Protein 3EY7 (pdb70)

Solvent-accessible surface area: 11877 Å² total

B-factor: mean 22.49, std 12.61, range [5.96, 103.71]

Nearest PDB structures (foldseek):
  3ey7-assembly1_B  TM=9.956E-01  e=7.967E-24  Vibrio cholerae
  3ey8-assembly1_A  TM=9.934E-01  e=4.397E-23  Vibrio cholerae
  3hnq-assembly1_A  TM=9.840E-01  e=1.817E-18  Salmonella enterica subsp. enterica serovar Typhimurium
  3zw5-assembly1_A  TM=9.783E-01  e=2.371E-16  Homo sapiens
  3zw5-assembly1_B  TM=9.801E-01  e=2.089E-16  Homo sapiens

Radius of gyration: 17.48 Å; Cα contacts (8 Å, |Δi|>4): 598; chains: 2; bounding box: 39×39×45 Å

Secondary structure (DSSP, 8-state):
-------EEEEEEEEES-HHHHHHHHHHHH--EEEETTTEEEEEETTEEEEEEETTS--SS--TT--TT--EEEEE-SS-TTT--HHHHTT-----SEEEEETTEEEEEEEEE-TT--EEEEEES--/-----EEEEEEEEES-HHHHHHHHHHHH--EEEETTTEEEEEETTEEEEEEETTS--SS--TT--TT--EEEEE-SS-TTT--HHHHTT-----SEEEEETTEEEEEEEEE-TT--EEEEEE--

Organism: Vibrio cholerae serotype O1 (strain ATCC 39315 / El Tor Inaba N16961) (NCBI:txid243277)

Sequence (251 aa):
GEFLKISHLDHLVLLTVADIPTTTNFYEKVLGKAVSFGAGRIALEFGHQKINLHQLGNEFEPKAQNVRVGSADLCFITDTVLSDAKHVEDQGVTIEGPVKRTGAQQGAITSFYFRDPDGNLIEVSTYSNFLKISHLLDHLVLLTVADIPTTTTNFYEKVLLGKAVSFGAGRIALEFGHQKINLHHQLGNEFEPKAQNVRVGSADLCFITDTVLSDAKHVEDQGVTIEGPVKRTGAQGAITSFYFRDPDGNLIEVSTYS

Foldseek 3Di:
DVDDDDDDDQEEEAEAQDDVQQQVLCCQLVNDWDADDPRWIWADDDRHIYTYAYVVGGDPPHDPDHDFQPAEDEEEDPDDVVVSCSNVVVVWDKPDQDWDADPVGIWGWMWTAGPRNHIYIYIYPDD/DADDDDAAEEEAEAQDVVLQVVCCCQLVNDWDADDPRWIWADDDRHIYTYHYPPDDDPDDDPDHDFQPAEDEAEDPDDVVVSVSNVVVVWDKPDQDWDADPVGIWTWIWTAGPRNHIYIYIYPD

Structure (mmCIF, N/CA/C/O backbone):
data_3EY7
#
_entry.id   3EY7
#
_cell.length_a   43.029
_cell.length_b   67.868
_cell.length_c   91.240
_cell.angle_alpha   90.00
_cell.angle_beta   90.00
_cell.angle_gamma   90.00
#
_symmetry.space_group_name_H-M   'P 21 21 21'
#
loop_
_entity.id
_entity.type
_entity.pdbx_description
1 polymer 'Biphenyl-2,3-diol 1,2-dioxygenase III-related protein'
2 non-polymer 'CALCIUM ION'
3 water water
#
loop_
_atom_site.group_PDB
_atom_site.id
_atom_site.type_symbol
_atom_site.label_atom_id
_atom_site.label_alt_id
_atom_site.label_comp_id
_atom_site.label_asym_id
_atom_site.label_entity_id
_atom_site.label_seq_id
_atom_site.pdbx_PDB_ins_code
_atom_site.Cartn_x
_atom_site.Cartn_y
_atom_site.Cartn_z
_atom_site.occupancy
_atom_site.B_iso_or_equiv
_atom_site.auth_seq_id
_atom_site.auth_comp_id
_atom_site.auth_asym_id
_atom_site.auth_atom_id
_atom_site.pdbx_PDB_model_num
ATOM 1 N N . GLY A 1 1 ? 4.051 10.943 32.100 1.00 22.62 0 GLY A N 1
ATOM 2 C CA . GLY A 1 1 ? 3.393 10.504 33.319 1.00 15.29 0 GLY A CA 1
ATOM 3 C C . GLY A 1 1 ? 2.094 11.228 33.596 1.00 15.52 0 GLY A C 1
ATOM 4 O O . GLY A 1 1 ? 1.538 11.918 32.735 1.00 22.73 0 GLY A O 1
ATOM 13 N N . GLU A 1 3 ? -0.031 13.264 37.041 1.00 13.47 2 GLU A N 1
ATOM 14 C CA . GLU A 1 3 ? -0.026 13.781 38.406 1.00 11.71 2 GLU A CA 1
ATOM 15 C C . GLU A 1 3 ? 1.361 13.931 39.022 1.00 10.29 2 GLU A C 1
ATOM 16 O O . GLU A 1 3 ? 1.574 13.616 40.189 1.00 12.36 2 GLU A O 1
ATOM 22 N N . PHE A 1 4 ? 2.309 14.448 38.244 1.00 12.96 3 PHE A N 1
ATOM 23 C CA . PHE A 1 4 ? 3.617 14.778 38.794 1.00 13.55 3 PHE A CA 1
ATOM 24 C C . PHE A 1 4 ? 3.482 15.737 39.986 1.00 12.95 3 PHE A C 1
ATOM 25 O O . PHE A 1 4 ? 2.733 16.734 39.927 1.00 14.33 3 PHE A O 1
ATOM 33 N N . LEU A 1 5 ? 4.192 15.427 41.070 1.00 11.77 4 LEU A N 1
ATOM 34 C CA . LEU A 1 5 ? 4.229 16.283 42.253 1.00 9.85 4 LEU A CA 1
ATOM 35 C C . LEU A 1 5 ? 5.463 17.175 42.163 1.00 12.48 4 LEU A C 1
ATOM 36 O O . LEU A 1 5 ? 6.607 16.698 42.266 1.00 12.85 4 LEU A O 1
ATOM 49 N N . LYS A 1 7 ? 8.053 19.587 43.720 1.00 12.34 6 LYS A N 1
ATOM 50 C CA . LYS A 1 7 ? 8.584 19.677 45.072 1.00 14.19 6 LYS A CA 1
ATOM 51 C C . LYS A 1 7 ? 9.935 20.373 45.077 1.00 14.39 6 LYS A C 1
ATOM 52 O O . LYS A 1 7 ? 10.837 20.021 44.317 1.00 16.35 6 LYS A O 1
ATOM 58 N N . ILE A 1 8 ? 10.074 21.361 45.950 1.00 11.38 7 ILE A N 1
ATOM 59 C CA . ILE A 1 8 ? 11.350 22.046 46.132 1.00 15.52 7 ILE A CA 1
ATOM 60 C C . ILE A 1 8 ? 12.038 21.537 47.402 1.00 10.65 7 ILE A C 1
ATOM 61 O O . ILE A 1 8 ? 11.398 21.395 48.438 1.00 13.95 7 ILE A O 1
ATOM 66 N N . SER A 1 9 ? 13.338 21.257 47.303 1.00 10.02 8 SER A N 1
ATOM 67 C CA . SER A 1 9 ? 14.128 20.810 48.450 1.00 9.22 8 SER A CA 1
ATOM 68 C C . SER A 1 9 ? 14.552 21.955 49.363 1.00 10.48 8 SER A C 1
ATOM 69 O O . SER A 1 9 ? 14.289 21.923 50.571 1.00 14.22 8 SER A O 1
ATOM 72 N N . HIS A 1 10 ? 15.215 22.954 48.789 1.00 11.72 9 HIS A N 1
ATOM 73 C CA . HIS A 1 10 ? 15.718 24.086 49.571 1.00 11.07 9 HIS A CA 1
ATOM 74 C C . HIS A 1 10 ? 16.132 25.251 48.685 1.00 9.68 9 HIS A C 1
ATOM 75 O O . HIS A 1 10 ? 16.185 25.112 47.456 1.00 9.67 9 HIS A O 1
ATOM 82 N N . LEU A 1 11 ? 16.433 26.389 49.314 1.00 9.24 10 LEU A N 1
ATOM 83 C CA . LEU A 1 11 ? 16.986 27.544 48.599 1.00 9.67 10 LEU A CA 1
ATOM 84 C C . LEU A 1 11 ? 18.504 27.412 48.567 1.00 10.65 10 LEU A C 1
ATOM 85 O O . LEU A 1 11 ? 19.145 27.408 49.624 1.00 14.05 10 LEU A O 1
ATOM 90 N N . ASP A 1 12 ? 19.074 27.271 47.365 1.00 9.80 11 ASP A N 1
ATOM 91 C CA . ASP A 1 12 ? 20.527 27.127 47.223 1.00 7.82 11 ASP A CA 1
ATOM 92 C C . ASP A 1 12 ? 21.239 28.472 47.386 1.00 9.36 11 ASP A C 1
ATOM 93 O O . ASP A 1 12 ? 22.286 28.560 48.024 1.00 8.49 11 ASP A O 1
ATOM 98 N N . HIS A 1 13 ? 20.690 29.511 46.758 1.00 9.86 12 HIS A N 1
ATOM 99 C CA . HIS A 1 13 ? 21.296 30.838 46.829 1.00 10.40 12 HIS A CA 1
ATOM 100 C C . HIS A 1 13 ? 20.305 31.932 46.457 1.00 10.92 12 HIS A C 1
ATOM 101 O O . HIS A 1 13 ? 19.214 31.650 45.970 1.00 9.90 12 HIS A O 1
ATOM 108 N N . LEU A 1 14 ? 20.661 33.178 46.759 1.00 11.16 13 LEU A N 1
ATOM 109 C CA . LEU A 1 14 ? 19.870 34.313 46.306 1.00 11.09 13 LEU A CA 1
ATOM 110 C C . LEU A 1 14 ? 20.862 35.379 45.919 1.00 10.47 13 LEU A C 1
ATOM 111 O O . LEU A 1 14 ? 22.026 35.287 46.295 1.00 12.10 13 LEU A O 1
ATOM 116 N N . VAL A 1 15 ? 20.410 36.360 45.139 1.00 9.87 14 VAL A N 1
ATOM 117 C CA . VAL A 1 15 ? 21.281 37.441 44.687 1.00 19.21 14 VAL A CA 1
ATOM 118 C C . VAL A 1 15 ? 20.901 38.724 45.414 1.00 12.60 14 VAL A C 1
ATOM 119 O O . VAL A 1 15 ? 19.739 39.138 45.385 1.00 13.65 14 VAL A O 1
ATOM 123 N N A LEU A 1 16 ? 21.881 39.363 46.044 0.33 11.94 15 LEU A N 1
ATOM 124 N N B LEU A 1 16 ? 21.860 39.312 46.129 0.67 11.02 15 LEU A N 1
ATOM 125 C CA A LEU A 1 16 ? 21.654 40.616 46.753 0.33 16.40 15 LEU A CA 1
ATOM 126 C CA B LEU A 1 16 ? 21.665 40.636 46.702 0.67 16.30 15 LEU A CA 1
ATOM 127 C C A LEU A 1 16 ? 22.330 41.767 46.007 0.33 12.47 15 LEU A C 1
ATOM 128 C C B LEU A 1 16 ? 22.280 41.658 45.776 0.67 15.40 15 LEU A C 1
ATOM 129 O O A LEU A 1 16 ? 23.548 41.770 45.858 0.33 15.50 15 LEU A O 1
ATOM 130 O O B LEU A 1 16 ? 23.393 41.465 45.281 0.67 11.80 15 LEU A O 1
ATOM 139 N N . THR A 1 17 ? 21.544 42.734 45.530 1.00 12.39 16 THR A N 1
ATOM 140 C CA . THR A 1 17 ? 22.093 43.889 44.812 1.00 13.36 16 THR A CA 1
ATOM 141 C C . THR A 1 17 ? 22.497 44.926 45.862 1.00 12.47 16 THR A C 1
ATOM 142 O O . THR A 1 17 ? 21.670 45.331 46.691 1.00 15.11 16 THR A O 1
ATOM 146 N N . VAL A 1 18 ? 23.771 45.310 45.855 1.00 15.01 17 VAL A N 1
ATOM 147 C CA . VAL A 1 18 ? 24.314 46.169 46.915 1.00 12.70 17 VAL A CA 1
ATOM 148 C C . VAL A 1 18 ? 24.949 47.431 46.352 1.00 16.96 17 VAL A C 1
ATOM 149 O O . VAL A 1 18 ? 25.360 47.469 45.194 1.00 15.04 17 VAL A O 1
ATOM 153 N N . ALA A 1 19 ? 25.040 48.453 47.202 1.00 19.64 18 ALA A N 1
ATOM 154 C CA . ALA A 1 19 ? 25.619 49.735 46.806 1.00 29.23 18 ALA A CA 1
ATOM 155 C C . ALA A 1 19 ? 27.106 49.606 46.515 1.00 24.81 18 ALA A C 1
ATOM 156 O O . ALA A 1 19 ? 27.628 50.241 45.597 1.00 23.93 18 ALA A O 1
ATOM 158 N N . ASP A 1 20 ? 27.789 48.787 47.310 1.00 17.89 19 ASP A N 1
ATOM 159 C CA . ASP A 1 20 ? 29.228 48.628 47.179 1.00 15.76 19 ASP A CA 1
ATOM 160 C C . ASP A 1 20 ? 29.716 47.245 47.632 1.00 13.62 19 ASP A C 1
ATOM 161 O O . ASP A 1 20 ? 29.681 46.914 48.821 1.00 15.42 19 ASP A O 1
ATOM 166 N N . ILE A 1 21 ? 30.165 46.446 46.666 1.00 15.13 20 ILE A N 1
ATOM 167 C CA . ILE A 1 21 ? 30.522 45.061 46.948 1.00 22.88 20 ILE A CA 1
ATOM 168 C C . ILE A 1 21 ? 31.605 44.925 48.032 1.00 22.89 20 ILE A C 1
ATOM 169 O O . ILE A 1 21 ? 31.449 44.152 48.960 1.00 16.42 20 ILE A O 1
ATOM 174 N N . PRO A 1 22 ? 32.696 45.697 47.934 1.00 20.98 21 PRO A N 1
ATOM 175 C CA . PRO A 1 22 ? 33.727 45.576 48.974 1.00 23.56 21 PRO A CA 1
ATOM 176 C C . PRO A 1 22 ? 33.215 45.866 50.385 1.00 21.10 21 PRO A C 1
ATOM 177 O O . PRO A 1 22 ? 33.615 45.159 51.318 1.00 19.45 21 PRO A O 1
ATOM 181 N N . THR A 1 23 ? 32.358 46.876 50.546 1.00 15.43 22 THR A N 1
ATOM 182 C CA . THR A 1 23 ? 31.739 47.184 51.834 1.00 18.02 22 THR A CA 1
ATOM 183 C C . THR A 1 23 ? 30.882 46.033 52.348 1.00 18.26 22 THR A C 1
ATOM 184 O O . THR A 1 23 ? 30.953 45.666 53.515 1.00 21.64 22 THR A O 1
ATOM 188 N N . THR A 1 24 ? 30.055 45.476 51.467 1.00 18.72 23 THR A N 1
ATOM 189 C CA . THR A 1 24 ? 29.206 44.351 51.838 1.00 15.74 23 THR A CA 1
ATOM 190 C C . THR A 1 24 ? 30.026 43.121 52.196 1.00 14.64 23 THR A C 1
ATOM 191 O O . THR A 1 24 ? 29.739 42.471 53.195 1.00 15.70 23 THR A O 1
ATOM 195 N N . THR A 1 25 ? 31.038 42.802 51.390 1.00 14.58 24 THR A N 1
ATOM 196 C CA . THR A 1 25 ? 31.843 41.606 51.662 1.00 15.15 24 THR A CA 1
ATOM 197 C C . THR A 1 25 ? 32.560 41.718 52.997 1.00 19.92 24 THR A C 1
ATOM 198 O O . THR A 1 25 ? 32.525 40.803 53.809 1.00 17.40 24 THR A O 1
ATOM 202 N N . ASN A 1 26 ? 33.194 42.857 53.237 1.00 19.25 25 ASN A N 1
ATOM 203 C CA . ASN A 1 26 ? 33.837 43.080 54.520 1.00 20.78 25 ASN A CA 1
ATOM 204 C C . ASN A 1 26 ? 32.850 42.952 55.681 1.00 19.36 25 ASN A C 1
ATOM 205 O O . ASN A 1 26 ? 33.140 42.311 56.690 1.00 21.04 25 ASN A O 1
ATOM 210 N N . PHE A 1 27 ? 31.666 43.538 55.535 1.00 18.22 26 PHE A N 1
ATOM 211 C CA . PHE A 1 27 ? 30.670 43.480 56.598 1.00 17.57 26 PHE A CA 1
ATOM 212 C C . PHE A 1 27 ? 30.254 42.049 56.925 1.00 22.83 26 PHE A C 1
ATOM 213 O O . PHE A 1 27 ? 30.249 41.643 58.092 1.00 19.23 26 PHE A O 1
ATOM 221 N N . TYR A 1 28 ? 29.903 41.272 55.906 1.00 18.20 27 TYR A N 1
ATOM 222 C CA . TYR A 1 28 ? 29.426 39.920 56.182 1.00 19.16 27 TYR A CA 1
ATOM 223 C C . TYR A 1 28 ? 30.522 38.974 56.681 1.00 15.86 27 TYR A C 1
ATOM 224 O O . TYR A 1 28 ? 30.241 38.057 57.444 1.00 17.56 27 TYR A O 1
ATOM 233 N N . GLU A 1 29 ? 31.761 39.194 56.246 1.00 13.79 28 GLU A N 1
ATOM 234 C CA . GLU A 1 29 ? 32.879 38.399 56.748 1.00 19.25 28 GLU A CA 1
ATOM 235 C C . GLU A 1 29 ? 33.052 38.664 58.235 1.00 17.20 28 GLU A C 1
ATOM 236 O O . GLU A 1 29 ? 33.031 37.749 59.042 1.00 19.72 28 GLU A O 1
ATOM 242 N N . LYS A 1 30 ? 33.236 39.930 58.590 1.00 19.41 29 LYS A N 1
ATOM 243 C CA . LYS A 1 30 ? 33.504 40.299 59.978 1.00 18.37 29 LYS A CA 1
ATOM 244 C C . LYS A 1 30 ? 32.302 40.091 60.898 1.00 22.64 29 LYS A C 1
ATOM 245 O O . LYS A 1 30 ? 32.431 39.533 61.978 1.00 22.78 29 LYS A O 1
ATOM 251 N N . VAL A 1 31 ? 31.129 40.550 60.474 1.00 15.72 30 VAL A N 1
ATOM 252 C CA . VAL A 1 31 ? 29.959 40.497 61.336 1.00 14.29 30 VAL A CA 1
ATOM 253 C C . VAL A 1 31 ? 29.322 39.101 61.433 1.00 18.88 30 VAL A C 1
ATOM 254 O O . VAL A 1 31 ? 28.930 38.664 62.516 1.00 18.44 30 VAL A O 1
ATOM 258 N N . LEU A 1 32 ? 29.223 38.397 60.309 1.00 17.21 31 LEU A N 1
ATOM 259 C CA . LEU A 1 32 ? 28.542 37.096 60.301 1.00 14.31 31 LEU A CA 1
ATOM 260 C C . LEU A 1 32 ? 29.482 35.917 60.067 1.00 17.87 31 LEU A C 1
ATOM 261 O O . LEU A 1 32 ? 29.041 34.768 59.978 1.00 18.77 31 LEU A O 1
ATOM 266 N N . GLY A 1 33 ? 30.774 36.198 59.964 1.00 15.96 32 GLY A N 1
ATOM 267 C CA . GLY A 1 33 ? 31.774 35.152 59.818 1.00 18.97 32 GLY A CA 1
ATOM 268 C C . GLY A 1 33 ? 31.641 34.372 58.521 1.00 16.08 32 GLY A C 1
ATOM 269 O O . GLY A 1 33 ? 32.008 33.199 58.452 1.00 20.82 32 GLY A O 1
ATOM 278 N N . LYS A 1 35 ? 32.369 33.583 54.372 1.00 19.47 34 LYS A N 1
ATOM 279 C CA . LYS A 1 35 ? 33.566 33.513 53.549 1.00 19.17 34 LYS A CA 1
ATOM 280 C C . LYS A 1 35 ? 33.334 34.144 52.173 1.00 22.57 34 LYS A C 1
ATOM 281 O O . LYS A 1 35 ? 32.458 33.701 51.430 1.00 17.86 34 LYS A O 1
ATOM 287 N N . ALA A 1 36 ? 34.107 35.181 51.842 1.00 17.79 35 ALA A N 1
ATOM 288 C CA . ALA A 1 36 ? 34.051 35.769 50.503 1.00 16.03 35 ALA A CA 1
ATOM 289 C C . ALA A 1 36 ? 34.770 34.855 49.535 1.00 20.08 35 ALA A C 1
ATOM 290 O O . ALA A 1 36 ? 35.930 34.493 49.758 1.00 19.28 35 ALA A O 1
ATOM 292 N N . VAL A 1 37 ? 34.080 34.476 48.458 1.00 17.94 36 VAL A N 1
ATOM 293 C CA . VAL A 1 37 ? 34.675 33.641 47.424 1.00 20.11 36 VAL A CA 1
ATOM 294 C C . VAL A 1 37 ? 34.580 34.285 46.044 1.00 18.77 36 VAL A C 1
ATOM 295 O O . VAL A 1 37 ? 33.624 35.002 45.730 1.00 19.40 36 VAL A O 1
ATOM 299 N N . SER A 1 38 ? 35.596 34.020 45.232 1.00 19.37 37 SER A N 1
ATOM 300 C CA . SER A 1 38 ? 35.639 34.456 43.851 1.00 25.28 37 SER A CA 1
ATOM 301 C C . SER A 1 38 ? 35.275 33.273 42.962 1.00 22.43 37 SER A C 1
ATOM 302 O O . SER A 1 38 ? 35.831 32.188 43.112 1.00 28.09 37 SER A O 1
ATOM 305 N N . PHE A 1 39 ? 34.342 33.475 42.043 1.00 20.27 38 PHE A N 1
ATOM 306 C CA . PHE A 1 39 ? 33.949 32.408 41.124 1.00 21.12 38 PHE A CA 1
ATOM 307 C C . PHE A 1 39 ? 33.607 32.984 39.754 1.00 30.99 38 PHE A C 1
ATOM 308 O O . PHE A 1 39 ? 33.290 34.165 39.627 1.00 23.23 38 PHE A O 1
ATOM 316 N N . GLY A 1 40 ? 33.683 32.143 38.728 1.00 21.54 39 GLY A N 1
ATOM 317 C CA . GLY A 1 40 ? 33.360 32.569 37.379 1.00 29.92 39 GLY A CA 1
ATOM 318 C C . GLY A 1 40 ? 34.221 33.735 36.940 1.00 26.19 39 GLY A C 1
ATOM 319 O O . GLY A 1 40 ? 35.405 33.797 37.263 1.00 35.02 39 GLY A O 1
ATOM 320 N N . ALA A 1 41 ? 33.618 34.665 36.209 1.00 33.57 40 ALA A N 1
ATOM 321 C CA . ALA A 1 41 ? 34.344 35.802 35.657 1.00 34.63 40 ALA A CA 1
ATOM 322 C C . ALA A 1 41 ? 34.379 36.947 36.661 1.00 22.71 40 ALA A C 1
ATOM 323 O O . ALA A 1 41 ? 33.669 37.947 36.515 1.00 30.13 40 ALA A O 1
ATOM 325 N N . GLY A 1 42 ? 35.199 36.782 37.697 1.00 34.74 41 GLY A N 1
ATOM 326 C CA . GLY A 1 42 ? 35.322 37.781 38.744 1.00 30.16 41 GLY A CA 1
ATOM 327 C C . GLY A 1 42 ? 34.033 38.083 39.489 1.00 25.77 41 GLY A C 1
ATOM 328 O O . GLY A 1 42 ? 33.806 39.219 39.896 1.00 21.70 41 GLY A O 1
ATOM 329 N N . ARG A 1 43 ? 33.180 37.077 39.669 1.00 23.63 42 ARG A N 1
ATOM 330 C CA . ARG A 1 43 ? 31.979 37.252 40.485 1.00 18.89 42 ARG A CA 1
ATOM 331 C C . ARG A 1 43 ? 32.295 37.006 41.951 1.00 18.88 42 ARG A C 1
ATOM 332 O O . ARG A 1 43 ? 33.261 36.321 42.275 1.00 19.16 42 ARG A O 1
ATOM 340 N N . ILE A 1 44 ? 31.479 37.577 42.833 1.00 15.94 43 ILE A N 1
ATOM 341 C CA . ILE A 1 44 ? 31.686 37.452 44.271 1.00 15.96 43 ILE A CA 1
ATOM 342 C C . ILE A 1 44 ? 30.466 36.860 44.977 1.00 17.50 43 ILE A C 1
ATOM 343 O O . ILE A 1 44 ? 29.320 37.218 44.684 1.00 14.99 43 ILE A O 1
ATOM 348 N N . ALA A 1 45 ? 30.720 35.932 45.890 1.00 15.87 44 ALA A N 1
ATOM 349 C CA . ALA A 1 45 ? 29.653 35.384 46.699 1.00 17.86 44 ALA A CA 1
ATOM 350 C C . ALA A 1 45 ? 30.099 35.311 48.146 1.00 16.08 44 ALA A C 1
ATOM 351 O O . ALA A 1 45 ? 31.292 35.370 48.446 1.00 17.77 44 ALA A O 1
ATOM 353 N N . LEU A 1 46 ? 29.134 35.161 49.040 1.00 12.75 45 LEU A N 1
ATOM 354 C CA . LEU A 1 46 ? 29.424 34.951 50.450 1.00 12.54 45 LEU A CA 1
ATOM 355 C C . LEU A 1 46 ? 28.895 33.583 50.836 1.00 14.98 45 LEU A C 1
ATOM 356 O O . LEU A 1 46 ? 27.707 33.321 50.679 1.00 12.54 45 LEU A O 1
ATOM 361 N N . GLU A 1 47 ? 29.767 32.713 51.347 1.00 13.68 46 GLU A N 1
ATOM 362 C CA . GLU A 1 47 ? 29.356 31.368 51.742 1.00 14.33 46 GLU A CA 1
ATOM 363 C C . GLU A 1 47 ? 29.023 31.283 53.219 1.00 13.74 46 GLU A C 1
ATOM 364 O O . GLU A 1 47 ? 29.729 31.832 54.061 1.00 16.87 46 GLU A O 1
ATOM 370 N N . PHE A 1 48 ? 27.936 30.595 53.514 1.00 12.19 47 PHE A N 1
ATOM 371 C CA . PHE A 1 48 ? 27.562 30.269 54.884 1.00 12.21 47 PHE A CA 1
ATOM 372 C C . PHE A 1 48 ? 27.059 28.844 54.866 1.00 12.70 47 PHE A C 1
ATOM 373 O O . PHE A 1 48 ? 26.237 28.486 54.036 1.00 15.99 47 PHE A O 1
ATOM 381 N N . GLY A 1 49 ? 27.574 28.003 55.751 1.00 13.86 48 GLY A N 1
ATOM 382 C CA . GLY A 1 49 ? 27.208 26.597 55.706 1.00 12.73 48 GLY A CA 1
ATOM 383 C C . GLY A 1 49 ? 27.400 26.062 54.300 1.00 13.69 48 GLY A C 1
ATOM 384 O O . GLY A 1 49 ? 28.479 26.213 53.708 1.00 15.82 48 GLY A O 1
ATOM 385 N N . HIS A 1 50 ? 26.345 25.471 53.751 1.00 10.48 49 HIS A N 1
ATOM 386 C CA . HIS A 1 50 ? 26.421 24.893 52.416 1.00 11.21 49 HIS A CA 1
ATOM 387 C C . HIS A 1 50 ? 25.683 25.673 51.334 1.00 12.65 49 HIS A C 1
ATOM 388 O O . HIS A 1 50 ? 25.531 25.193 50.218 1.00 12.17 49 HIS A O 1
ATOM 395 N N . GLN A 1 51 ? 25.255 26.887 51.665 1.00 10.65 50 GLN A N 1
ATOM 396 C CA . GLN A 1 51 ? 24.579 27.753 50.690 1.00 11.08 50 GLN A CA 1
ATOM 397 C C . GLN A 1 51 ? 25.361 29.051 50.530 1.00 15.18 50 GLN A C 1
ATOM 398 O O . GLN A 1 51 ? 26.470 29.182 51.068 1.00 11.49 50 GLN A O 1
ATOM 404 N N . LYS A 1 52 ? 24.812 30.013 49.795 1.00 11.20 51 LYS A N 1
ATOM 405 C CA . LYS A 1 52 ? 25.554 31.246 49.588 1.00 10.31 51 LYS A CA 1
ATOM 406 C C . LYS A 1 52 ? 24.666 32.392 49.175 1.00 13.43 51 LYS A C 1
ATOM 407 O O . LYS A 1 52 ? 23.506 32.199 48.813 1.00 11.42 51 LYS A O 1
ATOM 413 N N . ILE A 1 53 ? 25.233 33.589 49.250 1.00 14.40 52 ILE A N 1
ATOM 414 C CA . ILE A 1 53 ? 24.610 34.778 48.696 1.00 7.37 52 ILE A CA 1
ATOM 415 C C . ILE A 1 53 ? 25.502 35.295 47.588 1.00 14.11 52 ILE A C 1
ATOM 416 O O . ILE A 1 53 ? 26.683 35.558 47.819 1.00 16.78 52 ILE A O 1
ATOM 421 N N . ASN A 1 54 ? 24.953 35.423 46.382 1.00 12.07 53 ASN A N 1
ATOM 422 C CA . ASN A 1 54 ? 25.669 36.067 45.284 1.00 11.61 53 ASN A CA 1
ATOM 423 C C . ASN A 1 54 ? 25.499 37.578 45.375 1.00 11.99 53 ASN A C 1
ATOM 424 O O . ASN A 1 54 ? 24.424 38.061 45.734 1.00 12.78 53 ASN A O 1
ATOM 429 N N . LEU A 1 55 ? 26.552 38.329 45.080 1.00 13.19 54 LEU A N 1
ATOM 430 C CA . LEU A 1 55 ? 26.454 39.796 45.136 1.00 11.72 54 LEU A CA 1
ATOM 431 C C . LEU A 1 55 ? 26.473 40.399 43.744 1.00 16.35 54 LEU A C 1
ATOM 432 O O . LEU A 1 55 ? 27.300 40.027 42.908 1.00 15.58 54 LEU A O 1
ATOM 437 N N . HIS A 1 56 ? 25.561 41.332 43.502 1.00 14.41 55 HIS A N 1
ATOM 438 C CA . HIS A 1 56 ? 25.602 42.145 42.287 1.00 15.33 55 HIS A CA 1
ATOM 439 C C . HIS A 1 56 ? 25.789 43.588 42.724 1.00 11.99 55 HIS A C 1
ATOM 440 O O . HIS A 1 56 ? 25.159 44.049 43.682 1.00 15.72 55 HIS A O 1
ATOM 447 N N . GLN A 1 57 ? 26.644 44.310 42.007 1.00 13.76 56 GLN A N 1
ATOM 448 C CA . GLN A 1 57 ? 26.853 45.721 42.290 1.00 18.84 56 GLN A CA 1
ATOM 449 C C . GLN A 1 57 ? 25.800 46.560 41.577 1.00 11.01 56 GLN A C 1
ATOM 450 O O . GLN A 1 57 ? 25.612 46.420 40.368 1.00 16.56 56 GLN A O 1
ATOM 456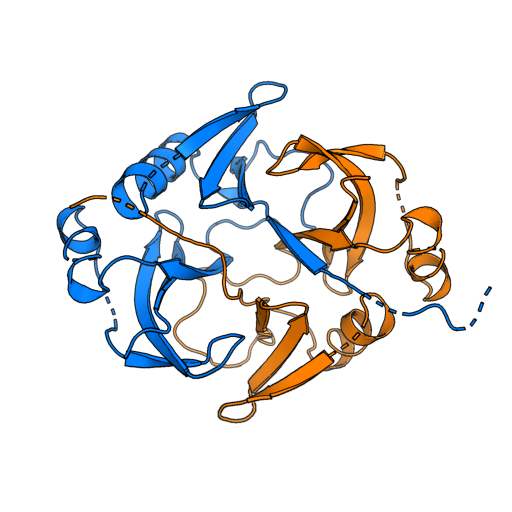 N N . LEU A 1 58 ? 25.105 47.417 42.315 1.00 13.82 57 LEU A N 1
ATOM 457 C CA . LEU A 1 58 ? 24.111 48.296 41.709 1.00 12.00 57 LEU A CA 1
ATOM 458 C C . LEU A 1 58 ? 24.777 49.072 40.579 1.00 13.12 57 LEU A C 1
ATOM 459 O O . LEU A 1 58 ? 25.834 49.688 40.777 1.00 20.69 57 LEU A O 1
ATOM 464 N N . GLY A 1 59 ? 24.163 49.018 39.401 1.00 18.50 58 GLY A N 1
ATOM 465 C CA . GLY A 1 59 ? 24.685 49.713 38.236 1.00 16.98 58 GLY A CA 1
ATOM 466 C C . GLY A 1 59 ? 25.590 48.841 37.383 1.00 29.10 58 GLY A C 1
ATOM 467 O O . GLY A 1 59 ? 25.986 49.242 36.289 1.00 34.15 58 GLY A O 1
ATOM 468 N N . ASN A 1 60 ? 25.918 47.649 37.883 1.00 20.94 59 ASN A N 1
ATOM 469 C CA . ASN A 1 60 ? 26.770 46.707 37.164 1.00 21.85 59 ASN A CA 1
ATOM 470 C C . ASN A 1 60 ? 26.257 45.282 37.332 1.00 37.94 59 ASN A C 1
ATOM 471 O O . ASN A 1 60 ? 27.040 44.356 37.532 1.00 27.01 59 ASN A O 1
ATOM 476 N N . GLU A 1 61 ? 24.942 45.106 37.259 1.00 22.37 60 GLU A N 1
ATOM 477 C CA . GLU A 1 61 ? 24.341 43.793 37.512 1.00 24.02 60 GLU A CA 1
ATOM 478 C C . GLU A 1 61 ? 24.461 42.846 36.312 1.00 34.34 60 GLU A C 1
ATOM 479 O O . GLU A 1 61 ? 24.753 43.278 35.200 1.00 37.78 60 GLU A O 1
ATOM 485 N N . PHE A 1 62 ? 24.240 41.551 36.542 1.00 24.80 61 PHE A N 1
ATOM 486 C CA . PHE A 1 62 ? 24.265 40.571 35.459 1.00 28.03 61 PHE A CA 1
ATOM 487 C C . PHE A 1 62 ? 22.848 40.165 35.054 1.00 41.64 61 PHE A C 1
ATOM 488 O O . PHE A 1 62 ? 21.936 40.173 35.880 1.00 48.61 61 PHE A O 1
ATOM 496 N N . GLU A 1 63 ? 22.671 39.813 33.782 1.00 29.57 62 GLU A N 1
ATOM 497 C CA . GLU A 1 63 ? 21.353 39.483 33.238 1.00 34.46 62 GLU A CA 1
ATOM 498 C C . GLU A 1 63 ? 21.192 37.985 33.000 1.00 37.53 62 GLU A C 1
ATOM 499 O O . GLU A 1 63 ? 22.148 37.312 32.620 1.00 27.69 62 GLU A O 1
ATOM 505 N N . PRO A 1 64 ? 19.982 37.447 33.232 1.00 22.49 63 PRO A N 1
ATOM 506 C CA . PRO A 1 64 ? 18.807 38.134 33.781 1.00 19.35 63 PRO A CA 1
ATOM 507 C C . PRO A 1 64 ? 18.948 38.307 35.285 1.00 14.61 63 PRO A C 1
ATOM 508 O O . PRO A 1 64 ? 19.761 37.617 35.906 1.00 16.34 63 PRO A O 1
ATOM 512 N N . LYS A 1 65 ? 18.137 39.204 35.843 1.00 16.45 64 LYS A N 1
ATOM 513 C CA . LYS A 1 65 ? 18.164 39.523 37.265 1.00 11.46 64 LYS A CA 1
ATOM 514 C C . LYS A 1 65 ? 16.739 39.832 37.708 1.00 14.37 64 LYS A C 1
ATOM 515 O O . LYS A 1 65 ? 15.810 39.703 36.911 1.00 15.58 64 LYS A O 1
ATOM 521 N N . ALA A 1 66 ? 16.551 40.214 38.970 1.00 12.20 65 ALA A N 1
ATOM 522 C CA . ALA A 1 66 ? 15.227 40.623 39.442 1.00 9.27 65 ALA A CA 1
ATOM 523 C C . ALA A 1 66 ? 14.659 41.719 38.565 1.00 10.74 65 ALA A C 1
ATOM 524 O O . ALA A 1 66 ? 15.408 42.559 38.029 1.00 17.31 65 ALA A O 1
ATOM 526 N N . GLN A 1 67 ? 13.347 41.729 38.394 1.00 12.17 66 GLN A N 1
ATOM 527 C CA . GLN A 1 67 ? 12.744 42.771 37.552 1.00 13.79 66 GLN A CA 1
ATOM 528 C C . GLN A 1 67 ? 13.057 44.164 38.105 1.00 17.60 66 GLN A C 1
ATOM 529 O O . GLN A 1 67 ? 13.409 45.086 37.345 1.00 15.35 66 GLN A O 1
ATOM 535 N N . ASN A 1 68 ? 12.948 44.302 39.422 1.00 14.10 67 ASN A N 1
ATOM 536 C CA . ASN A 1 68 ? 13.147 45.582 40.107 1.00 10.39 67 ASN A CA 1
ATOM 537 C C . ASN A 1 68 ? 14.265 45.463 41.147 1.00 16.52 67 ASN A C 1
ATOM 538 O O . ASN A 1 68 ? 13.981 45.414 42.343 1.00 15.85 67 ASN A O 1
ATOM 543 N N . VAL A 1 69 ? 15.519 45.396 40.699 1.00 13.98 68 VAL A N 1
ATOM 544 C CA . VAL A 1 69 ? 16.644 45.363 41.637 1.00 17.14 68 VAL A CA 1
ATOM 545 C C . VAL A 1 69 ? 16.626 46.589 42.534 1.00 15.33 68 VAL A C 1
ATOM 546 O O . VAL A 1 69 ? 16.275 47.686 42.103 1.00 17.03 68 VAL A O 1
ATOM 550 N N . ARG A 1 70 ? 17.006 46.398 43.789 1.00 13.67 69 ARG A N 1
ATOM 551 C CA . ARG A 1 70 ? 16.908 47.471 44.770 1.00 14.98 69 ARG A CA 1
ATOM 552 C C . ARG A 1 70 ? 17.825 47.188 45.965 1.00 14.66 69 ARG A C 1
ATOM 553 O O . ARG A 1 70 ? 17.737 46.123 46.590 1.00 17.84 69 ARG A O 1
ATOM 561 N N . VAL A 1 71 ? 18.698 48.137 46.300 1.00 13.69 70 VAL A N 1
ATOM 562 C CA . VAL A 1 71 ? 19.539 47.956 47.476 1.00 12.97 70 VAL A CA 1
ATOM 563 C C . VAL A 1 71 ? 18.670 48.072 48.713 1.00 18.30 70 VAL A C 1
ATOM 564 O O . VAL A 1 71 ? 17.710 48.850 48.728 1.00 16.64 70 VAL A O 1
ATOM 568 N N . GLY A 1 72 ? 18.988 47.300 49.752 1.00 15.32 71 GLY A N 1
ATOM 569 C CA . GLY A 1 72 ? 18.275 47.426 51.010 1.00 13.55 71 GLY A CA 1
ATOM 570 C C . GLY A 1 72 ? 16.864 46.866 51.001 1.00 17.03 71 GLY A C 1
ATOM 571 O O . GLY A 1 72 ? 16.053 47.227 51.853 1.00 16.23 71 GLY A O 1
ATOM 572 N N . SER A 1 73 ? 16.579 45.970 50.055 1.00 16.59 72 SER A N 1
ATOM 573 C CA . SER A 1 73 ? 15.239 45.413 49.885 1.00 14.83 72 SER A CA 1
ATOM 574 C C . SER A 1 73 ? 15.082 43.987 50.451 1.00 15.25 72 SER A C 1
ATOM 575 O O . SER A 1 73 ? 14.019 43.390 50.328 1.00 17.79 72 SER A O 1
ATOM 578 N N . ALA A 1 74 ? 16.144 43.448 51.043 1.00 12.88 73 ALA A N 1
ATOM 579 C CA . ALA A 1 74 ? 16.113 42.088 51.585 1.00 13.43 73 ALA A CA 1
ATOM 580 C C . ALA A 1 74 ? 15.883 42.044 53.099 1.00 14.20 73 ALA A C 1
ATOM 581 O O . ALA A 1 74 ? 16.208 42.975 53.827 1.00 13.82 73 ALA A O 1
ATOM 583 N N . ASP A 1 75 ? 15.343 40.923 53.560 1.00 13.36 74 ASP A N 1
ATOM 584 C CA . ASP A 1 75 ? 14.905 40.755 54.940 1.00 12.40 74 ASP A CA 1
ATOM 585 C C . ASP A 1 75 ? 15.139 39.276 55.205 1.00 13.95 74 ASP A C 1
ATOM 586 O O . ASP A 1 75 ? 14.331 38.441 54.810 1.00 13.89 74 ASP A O 1
ATOM 591 N N . LEU A 1 76 ? 16.257 38.958 55.851 1.00 12.89 75 LEU A N 1
ATOM 592 C CA . LEU A 1 76 ? 16.749 37.575 55.905 1.00 11.08 75 LEU A CA 1
ATOM 593 C C . LEU A 1 76 ? 16.928 37.113 57.336 1.00 16.17 75 LEU A C 1
ATOM 594 O O . LEU A 1 76 ? 17.398 37.880 58.179 1.00 14.29 75 LEU A O 1
ATOM 599 N N . CYS A 1 77 ? 16.605 35.849 57.602 1.00 12.12 76 CYS A N 1
ATOM 600 C CA . CYS A 1 77 ? 16.794 35.274 58.925 1.00 10.49 76 CYS A CA 1
ATOM 601 C C . CYS A 1 77 ? 17.747 34.081 58.821 1.00 13.33 76 CYS A C 1
ATOM 602 O O . CYS A 1 77 ? 17.459 33.116 58.099 1.00 14.39 76 CYS A O 1
ATOM 605 N N . PHE A 1 78 ? 18.880 34.174 59.516 1.00 10.87 77 PHE A N 1
ATOM 606 C CA . PHE A 1 78 ? 19.906 33.127 59.516 1.00 11.37 77 PHE A CA 1
ATOM 607 C C . PHE A 1 78 ? 19.946 32.439 60.854 1.00 18.48 77 PHE A C 1
ATOM 608 O O . PHE A 1 78 ? 19.840 33.086 61.898 1.00 17.05 77 PHE A O 1
ATOM 616 N N . ILE A 1 79 ? 20.139 31.129 60.817 1.00 13.68 78 ILE A N 1
ATOM 617 C CA . ILE A 1 79 ? 20.317 30.337 62.019 1.00 11.33 78 ILE A CA 1
ATOM 618 C C . ILE A 1 79 ? 21.810 30.229 62.316 1.00 13.78 78 ILE A C 1
ATOM 619 O O . ILE A 1 79 ? 22.619 29.977 61.422 1.00 12.64 78 ILE A O 1
ATOM 624 N N . THR A 1 80 ? 22.177 30.437 63.573 1.00 13.10 79 THR A N 1
ATOM 625 C CA . THR A 1 80 ? 23.555 30.221 64.006 1.00 13.36 79 THR A CA 1
ATOM 626 C C . THR A 1 80 ? 23.588 29.063 64.993 1.00 16.86 79 THR A C 1
ATOM 627 O O . THR A 1 80 ? 22.626 28.851 65.732 1.00 18.13 79 THR A O 1
ATOM 631 N N . ASP A 1 81 ? 24.692 28.318 64.996 1.00 18.22 80 ASP A N 1
ATOM 632 C CA . ASP A 1 81 ? 24.880 27.246 65.961 1.00 24.28 80 ASP A CA 1
ATOM 633 C C . ASP A 1 81 ? 25.662 27.739 67.164 1.00 23.40 80 ASP A C 1
ATOM 634 O O . ASP A 1 81 ? 25.815 27.011 68.139 1.00 23.71 80 ASP A O 1
ATOM 639 N N . THR A 1 82 ? 26.172 28.964 67.090 1.00 21.22 81 THR A N 1
ATOM 640 C CA . THR A 1 82 ? 26.859 29.568 68.230 1.00 18.71 81 THR A CA 1
ATOM 641 C C . THR A 1 82 ? 25.860 29.960 69.317 1.00 23.73 81 THR A C 1
ATOM 642 O O . THR A 1 82 ? 24.664 30.093 69.062 1.00 20.54 81 THR A O 1
ATOM 646 N N . VAL A 1 83 ? 26.352 30.137 70.538 1.00 26.70 82 VAL A N 1
ATOM 647 C CA . VAL A 1 83 ? 25.521 30.642 71.630 1.00 19.92 82 VAL A CA 1
ATOM 648 C C . VAL A 1 83 ? 25.083 32.059 71.289 1.00 19.52 82 VAL A C 1
ATOM 649 O O . VAL A 1 83 ? 25.920 32.917 71.003 1.00 19.35 82 VAL A O 1
ATOM 653 N N . LEU A 1 84 ? 23.776 32.311 71.313 1.00 20.31 83 LEU A N 1
ATOM 654 C CA . LEU A 1 84 ? 23.265 33.555 70.742 1.00 21.63 83 LEU A CA 1
ATOM 655 C C . LEU A 1 84 ? 23.861 34.773 71.433 1.00 18.84 83 LEU A C 1
ATOM 656 O O . LEU A 1 84 ? 24.223 35.739 70.774 1.00 21.50 83 LEU A O 1
ATOM 661 N N . SER A 1 85 ? 23.990 34.713 72.761 1.00 21.65 84 SER A N 1
ATOM 662 C CA . SER A 1 85 ? 24.511 35.844 73.519 1.00 21.65 84 SER A CA 1
ATOM 663 C C . SER A 1 85 ? 25.937 36.193 73.092 1.00 16.03 84 SER A C 1
ATOM 664 O O . SER A 1 85 ? 26.299 37.368 73.034 1.00 23.40 84 SER A O 1
ATOM 667 N N . ASP A 1 86 ? 26.741 35.177 72.799 1.00 21.23 85 ASP A N 1
ATOM 668 C CA . ASP A 1 86 ? 28.089 35.419 72.283 1.00 19.70 85 ASP A CA 1
ATOM 669 C C . ASP A 1 86 ? 28.059 35.999 70.870 1.00 19.53 85 ASP A C 1
ATOM 670 O O . ASP A 1 86 ? 28.866 36.872 70.528 1.00 23.89 85 ASP A O 1
ATOM 675 N N . ALA A 1 87 ? 27.136 35.515 70.044 1.00 23.10 86 ALA A N 1
ATOM 676 C CA . ALA A 1 87 ? 26.989 36.072 68.706 1.00 18.59 86 ALA A CA 1
ATOM 677 C C . ALA A 1 87 ? 26.619 37.550 68.771 1.00 17.49 86 ALA A C 1
ATOM 678 O O . ALA A 1 87 ? 27.168 38.368 68.036 1.00 24.03 86 ALA A O 1
ATOM 696 N N . LYS A 1 89 ? 27.177 39.708 71.212 1.00 27.68 88 LYS A N 1
ATOM 697 C CA . LYS A 1 89 ? 28.337 40.443 71.695 1.00 22.86 88 LYS A CA 1
ATOM 698 C C . LYS A 1 89 ? 29.319 40.638 70.545 1.00 21.77 88 LYS A C 1
ATOM 699 O O . LYS A 1 89 ? 29.890 41.717 70.370 1.00 25.74 88 LYS A O 1
ATOM 705 N N . HIS A 1 90 ? 29.504 39.590 69.747 1.00 22.37 89 HIS A N 1
ATOM 706 C CA . HIS A 1 90 ? 30.408 39.669 68.606 1.00 20.59 89 HIS A CA 1
ATOM 707 C C . HIS A 1 90 ? 29.954 40.723 67.597 1.00 21.67 89 HIS A C 1
ATOM 708 O O . HIS A 1 90 ? 30.763 41.494 67.079 1.00 20.04 89 HIS A O 1
ATOM 715 N N . VAL A 1 91 ? 28.659 40.739 67.305 1.00 19.06 90 VAL A N 1
ATOM 716 C CA . VAL A 1 91 ? 28.126 41.692 66.340 1.00 22.03 90 VAL A CA 1
ATOM 717 C C . VAL A 1 91 ? 28.299 43.120 66.857 1.00 18.76 90 VAL A C 1
ATOM 718 O O . VAL A 1 91 ? 28.753 44.004 66.124 1.00 24.02 90 VAL A O 1
ATOM 722 N N . GLU A 1 92 ? 27.950 43.337 68.123 1.00 21.98 91 GLU A N 1
ATOM 723 C CA . GLU A 1 92 ? 28.102 44.655 68.735 1.00 24.07 91 GLU A CA 1
ATOM 724 C C . GLU A 1 92 ? 29.558 45.119 68.720 1.00 37.51 91 GLU A C 1
ATOM 725 O O . GLU A 1 92 ? 29.842 46.293 68.462 1.00 36.28 91 GLU A O 1
ATOM 731 N N . ASP A 1 93 ? 30.478 44.192 68.981 1.00 27.65 92 ASP A N 1
ATOM 732 C CA . ASP A 1 93 ? 31.903 44.510 68.989 1.00 22.39 92 ASP A CA 1
ATOM 733 C C . ASP A 1 93 ? 32.385 44.981 67.636 1.00 31.67 92 ASP A C 1
ATOM 734 O O . ASP A 1 93 ? 33.397 45.671 67.542 1.00 36.48 92 ASP A O 1
ATOM 739 N N . GLN A 1 94 ? 31.669 44.597 66.583 1.00 25.24 93 GLN A N 1
ATOM 740 C CA . GLN A 1 94 ? 32.024 45.040 65.241 1.00 21.49 93 GLN A CA 1
ATOM 741 C C . GLN A 1 94 ? 31.451 46.421 64.967 1.00 28.61 93 GLN A C 1
ATOM 742 O O . GLN A 1 94 ? 31.547 46.926 63.852 1.00 35.26 93 GLN A O 1
ATOM 748 N N . GLY A 1 95 ? 30.841 47.025 65.983 1.00 27.90 94 GLY A N 1
ATOM 749 C CA . GLY A 1 95 ? 30.333 48.376 65.854 1.00 33.23 94 GLY A CA 1
ATOM 750 C C . GLY A 1 95 ? 28.943 48.426 65.258 1.00 43.57 94 GLY A C 1
ATOM 751 O O . GLY A 1 95 ? 28.535 49.433 64.688 1.00 33.76 94 GLY A O 1
ATOM 752 N N . VAL A 1 96 ? 28.207 47.333 65.395 1.00 30.21 95 VAL A N 1
ATOM 753 C CA . VAL A 1 96 ? 26.863 47.262 64.844 1.00 25.26 95 VAL A CA 1
ATOM 754 C C . VAL A 1 96 ? 25.818 47.451 65.934 1.00 22.16 95 VAL A C 1
ATOM 755 O O . VAL A 1 96 ? 25.996 46.991 67.060 1.00 28.37 95 VAL A O 1
ATOM 759 N N . THR A 1 97 ? 24.727 48.137 65.606 1.00 26.81 96 THR A N 1
ATOM 760 C CA . THR A 1 97 ? 23.657 48.361 66.570 1.00 24.76 96 THR A CA 1
ATOM 761 C C . THR A 1 97 ? 22.579 47.281 66.558 1.00 25.97 96 THR A C 1
ATOM 762 O O . THR A 1 97 ? 21.894 47.089 65.555 1.00 31.77 96 THR A O 1
ATOM 766 N N . ILE A 1 98 ? 22.420 46.591 67.680 1.00 25.09 97 ILE A N 1
ATOM 767 C CA . ILE A 1 98 ? 21.324 45.644 67.826 1.00 26.35 97 ILE A CA 1
ATOM 768 C C . ILE A 1 98 ? 19.998 46.379 68.004 1.00 28.68 97 ILE A C 1
ATOM 769 O O . ILE A 1 98 ? 19.800 47.112 68.969 1.00 30.28 97 ILE A O 1
ATOM 782 N N . GLU A 1 100 ? 16.939 45.047 68.339 1.00 18.42 99 GLU A N 1
ATOM 783 C CA . GLU A 1 100 ? 15.954 44.359 69.142 1.00 20.03 99 GLU A CA 1
ATOM 784 C C . GLU A 1 100 ? 16.442 42.927 69.337 1.00 25.93 99 GLU A C 1
ATOM 785 O O . GLU A 1 100 ? 16.966 42.327 68.405 1.00 26.04 99 GLU A O 1
ATOM 791 N N . GLY A 1 101 ? 16.277 42.395 70.545 1.00 24.39 100 GLY A N 1
ATOM 792 C CA . GLY A 1 101 ? 16.681 41.036 70.867 1.00 21.11 100 GLY A CA 1
ATOM 793 C C . GLY A 1 101 ? 17.511 40.960 72.140 1.00 21.35 100 GLY A C 1
ATOM 794 O O . GLY A 1 101 ? 18.167 41.931 72.516 1.00 20.85 100 GLY A O 1
ATOM 795 N N . PRO A 1 102 ? 17.522 39.789 72.788 1.00 20.70 101 PRO A N 1
ATOM 796 C CA . PRO A 1 102 ? 16.872 38.562 72.308 1.00 18.95 101 PRO A CA 1
ATOM 797 C C . PRO A 1 102 ? 15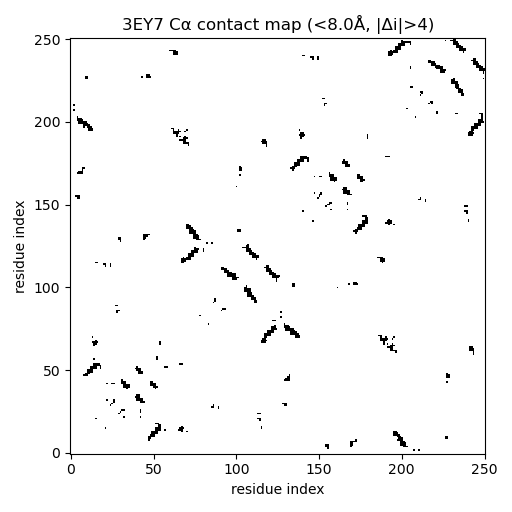.355 38.513 72.552 1.00 30.79 101 PRO A C 1
ATOM 798 O O . PRO A 1 102 ? 14.886 38.880 73.638 1.00 21.74 101 PRO A O 1
ATOM 802 N N . VAL A 1 103 ? 14.603 38.046 71.554 1.00 21.15 102 VAL A N 1
ATOM 803 C CA . VAL A 1 103 ? 13.141 37.955 71.648 1.00 21.77 102 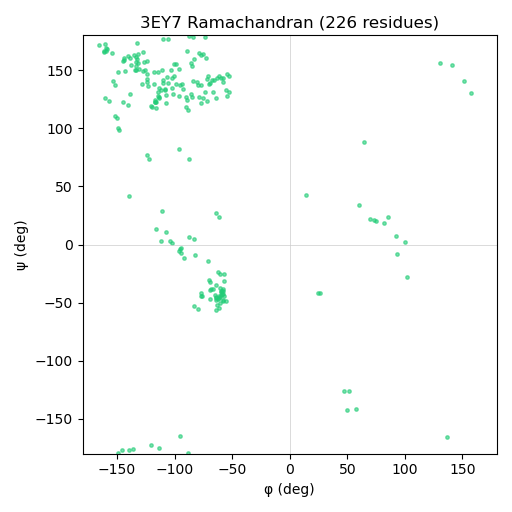VAL A CA 1
ATOM 804 C C . VAL A 1 103 ? 12.622 36.708 70.950 1.00 21.60 102 VAL A C 1
ATOM 805 O O . VAL A 1 103 ? 13.230 36.261 69.980 1.00 21.42 102 VAL A O 1
ATOM 809 N N . LYS A 1 104 ? 11.506 36.152 71.434 1.00 17.31 103 LYS A N 1
ATOM 810 C CA . LYS A 1 104 ? 10.892 34.980 70.800 1.00 17.40 103 LYS A CA 1
ATOM 811 C C . LYS A 1 104 ? 10.209 35.353 69.492 1.00 22.65 103 LYS A C 1
ATOM 812 O O . LYS A 1 104 ? 9.441 36.308 69.434 1.00 22.59 103 LYS A O 1
ATOM 818 N N . ARG A 1 105 ? 10.501 34.586 68.441 1.00 18.57 104 ARG A N 1
ATOM 819 C CA . ARG A 1 105 ? 9.914 34.792 67.125 1.00 19.91 104 ARG A CA 1
ATOM 820 C C . ARG A 1 105 ? 9.568 33.457 66.492 1.00 18.12 104 ARG A C 1
ATOM 821 O O . ARG A 1 105 ? 9.721 3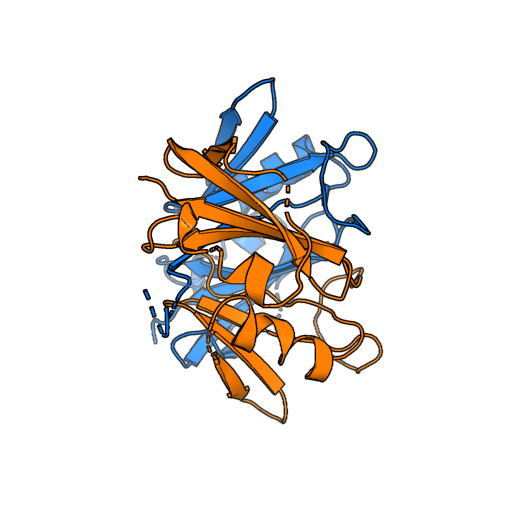2.392 67.104 1.00 16.30 104 ARG A O 1
ATOM 829 N N . THR A 1 106 ? 9.093 33.514 65.255 1.00 19.83 105 THR A N 1
ATOM 830 C CA . THR A 1 106 ? 8.704 32.311 64.551 1.00 13.62 105 THR A CA 1
ATOM 831 C C . THR A 1 106 ? 9.704 31.951 63.446 1.00 14.66 105 THR A C 1
ATOM 832 O O . THR A 1 106 ? 10.082 32.790 62.630 1.00 16.44 105 THR A O 1
ATOM 836 N N . GLY A 1 107 ? 10.147 30.699 63.463 1.00 17.17 106 GLY A N 1
ATOM 837 C CA . GLY A 1 107 ? 11.038 30.199 62.435 1.00 18.77 106 GLY A CA 1
ATOM 838 C C . GLY A 1 107 ? 10.281 29.213 61.578 1.00 16.67 106 GLY A C 1
ATOM 839 O O . GLY A 1 107 ? 9.123 28.880 61.839 1.00 18.66 106 GLY A O 1
ATOM 840 N N . ALA A 1 108 ? 10.947 28.720 60.546 1.00 14.54 107 ALA A N 1
ATOM 841 C CA . ALA A 1 108 ? 10.339 27.728 59.666 1.00 13.24 107 ALA A CA 1
ATOM 842 C C . ALA A 1 108 ? 9.947 26.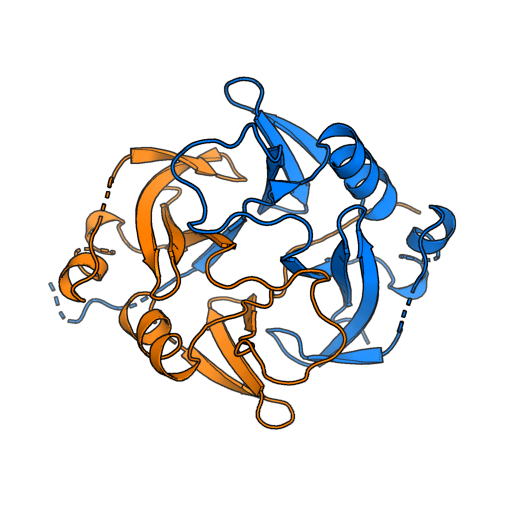450 60.408 1.00 18.60 107 ALA A C 1
ATOM 843 O O . ALA A 1 108 ? 8.958 25.800 60.069 1.00 18.13 107 ALA A O 1
ATOM 845 N N A GLN A 1 109 ? 10.723 26.095 61.428 0.51 15.99 108 GLN A N 1
ATOM 846 N N B GLN A 1 109 ? 10.732 26.097 61.423 0.49 15.99 108 GLN A N 1
ATOM 847 C CA A GLN A 1 109 ? 10.561 24.800 62.078 0.51 15.07 108 GLN A CA 1
ATOM 848 C CA B GLN A 1 109 ? 10.585 24.806 62.088 0.49 15.07 108 GLN A CA 1
ATOM 849 C C A GLN A 1 109 ? 9.886 24.923 63.439 0.51 19.25 108 GLN A C 1
ATOM 850 C C B GLN A 1 109 ? 10.029 24.950 63.500 0.49 17.89 108 GLN A C 1
ATOM 851 O O A GLN A 1 109 ? 9.630 23.920 64.101 0.51 23.15 108 GLN A O 1
ATOM 852 O O B GLN A 1 109 ? 10.000 23.986 64.260 0.49 28.70 108 GLN A O 1
ATOM 863 N N . GLY A 1 110 ? 9.576 26.157 63.832 1.00 19.81 109 GLY A N 1
ATOM 864 C CA . GLY A 1 110 ? 8.922 26.413 65.105 1.00 21.59 109 GLY A CA 1
ATOM 865 C C . GLY A 1 110 ? 9.474 27.653 65.779 1.00 23.09 109 GLY A C 1
ATOM 866 O O . GLY A 1 110 ? 9.969 28.570 65.127 1.00 17.23 109 GLY A O 1
ATOM 867 N N . ALA A 1 111 ? 9.403 27.690 67.104 1.00 22.81 110 ALA A N 1
ATOM 868 C CA . ALA A 1 111 ? 9.842 28.876 67.816 1.00 18.21 110 ALA A CA 1
ATOM 869 C C . ALA A 1 111 ? 11.347 29.043 67.761 1.00 18.41 110 ALA A C 1
ATOM 870 O O . ALA A 1 111 ? 12.095 28.067 67.909 1.00 19.49 110 ALA A O 1
ATOM 872 N N . ILE A 1 112 ? 11.779 30.290 67.560 1.00 14.75 111 ILE A N 1
ATOM 873 C CA . ILE A 1 112 ? 13.192 30.654 67.609 1.00 13.41 111 ILE A CA 1
ATOM 874 C C . ILE A 1 112 ? 13.421 31.839 68.563 1.00 13.19 111 ILE A C 1
ATOM 875 O O . ILE A 1 112 ? 12.468 32.506 68.971 1.00 19.58 111 ILE A O 1
ATOM 880 N N . THR A 1 113 ? 14.678 32.078 68.929 1.00 15.05 112 THR A N 1
ATOM 881 C CA . THR A 1 113 ? 15.054 33.310 69.610 1.00 15.76 112 THR A CA 1
ATOM 882 C C . THR A 1 113 ? 15.906 34.085 68.628 1.00 18.30 112 THR A C 1
ATOM 883 O O . THR A 1 113 ? 16.833 33.519 68.028 1.00 17.49 112 THR A O 1
ATOM 887 N N . SER A 1 114 ? 15.619 35.378 68.480 1.00 16.96 113 SER A N 1
ATOM 888 C CA . SER A 1 114 ? 16.258 36.192 67.450 1.00 11.45 113 SER A CA 1
ATOM 889 C C . SER A 1 114 ? 16.786 37.500 67.995 1.00 22.35 113 SER A C 1
ATOM 890 O O . SER A 1 114 ? 16.289 38.001 69.007 1.00 19.25 113 SER A O 1
ATOM 893 N N . PHE A 1 115 ? 17.769 38.063 67.302 1.00 15.69 114 PHE A N 1
ATOM 894 C CA . PHE A 1 115 ? 18.090 39.476 67.433 1.00 15.87 114 PHE A CA 1
ATOM 895 C C . PHE A 1 115 ? 18.247 40.065 66.035 1.00 25.26 114 PHE A C 1
ATOM 896 O O . PHE A 1 115 ? 18.483 39.342 65.076 1.00 19.59 114 PHE A O 1
ATOM 904 N N . TYR A 1 116 ? 18.068 41.370 65.908 1.00 13.92 115 TYR A N 1
ATOM 905 C CA . TYR A 1 116 ? 17.992 42.002 64.601 1.00 17.53 115 TYR A CA 1
ATOM 906 C C . TYR A 1 116 ? 18.999 43.129 64.481 1.00 24.41 115 TYR A C 1
ATOM 907 O O . TYR A 1 116 ? 19.303 43.798 65.467 1.00 23.64 115 TYR A O 1
ATOM 916 N N . PHE A 1 117 ? 19.475 43.364 63.263 1.00 14.19 116 PHE A N 1
ATOM 917 C CA . PHE A 1 117 ? 20.327 44.511 62.961 1.00 15.44 116 PHE A CA 1
ATOM 918 C C . PHE A 1 117 ? 20.293 44.806 61.463 1.00 22.37 116 PHE A C 1
ATOM 919 O O . PHE A 1 117 ? 19.753 44.009 60.682 1.00 16.49 116 PHE A O 1
ATOM 927 N N . ARG A 1 118 ? 20.834 45.959 61.068 1.00 22.22 117 ARG A N 1
ATOM 928 C CA . ARG A 1 118 ? 20.859 46.355 59.656 1.00 22.27 117 ARG A CA 1
ATOM 929 C C . ARG A 1 118 ? 22.225 46.080 59.049 1.00 20.60 117 ARG A C 1
ATOM 930 O O . ARG A 1 118 ? 23.245 46.239 59.720 1.00 19.18 117 ARG A O 1
ATOM 938 N N . ASP A 1 119 ? 22.256 45.688 57.774 1.00 19.14 118 ASP A N 1
ATOM 939 C CA . ASP A 1 119 ? 23.522 45.629 57.055 1.00 13.03 118 ASP A CA 1
ATOM 940 C C . ASP A 1 119 ? 23.812 46.994 56.409 1.00 28.90 118 ASP A C 1
ATOM 941 O O . ASP A 1 119 ? 23.040 47.934 56.597 1.00 20.36 118 ASP A O 1
ATOM 946 N N . PRO A 1 120 ? 24.934 47.124 55.687 1.00 17.11 119 PRO A N 1
ATOM 947 C CA . PRO A 1 120 ? 25.312 48.461 55.206 1.00 26.75 119 PRO A CA 1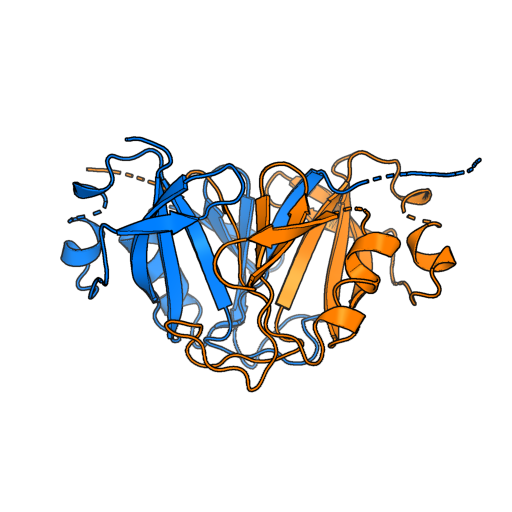
ATOM 948 C C . PRO A 1 120 ? 24.298 49.131 54.275 1.00 26.38 119 PRO A C 1
ATOM 949 O O . PRO A 1 120 ? 24.286 50.363 54.192 1.00 24.80 119 PRO A O 1
ATOM 953 N N . ASP A 1 121 ? 23.484 48.341 53.583 1.00 19.23 120 ASP A N 1
ATOM 954 C CA . ASP A 1 121 ? 22.480 48.869 52.649 1.00 23.00 120 ASP A CA 1
ATOM 955 C C . ASP A 1 121 ? 21.090 49.023 53.283 1.00 21.13 120 ASP A C 1
ATOM 956 O O . ASP A 1 121 ? 20.158 49.517 52.645 1.00 20.88 120 ASP A O 1
ATOM 961 N N . GLY A 1 122 ? 20.947 48.596 54.534 1.00 16.44 121 GLY A N 1
ATOM 962 C CA . GLY A 1 122 ? 19.671 48.668 55.210 1.00 21.04 121 GLY A CA 1
ATOM 963 C C . GLY A 1 122 ? 18.848 47.402 55.066 1.00 16.15 121 GLY A C 1
ATOM 964 O O . GLY A 1 122 ? 17.686 47.366 55.457 1.00 15.49 121 GLY A O 1
ATOM 965 N N . ASN A 1 123 ? 19.440 46.360 54.494 1.00 14.30 122 ASN A N 1
ATOM 966 C CA . ASN A 1 123 ? 18.795 45.052 54.547 1.00 14.39 122 ASN A CA 1
ATOM 967 C C . ASN A 1 123 ? 18.575 44.640 56.013 1.00 15.81 122 ASN A C 1
ATOM 968 O O . ASN A 1 123 ? 19.434 44.887 56.862 1.00 17.78 122 ASN A O 1
ATOM 973 N N . LEU A 1 124 ? 17.432 44.038 56.325 1.00 13.10 123 LEU A N 1
ATOM 974 C CA . LEU A 1 124 ? 17.163 43.624 57.694 1.00 14.08 123 LEU A CA 1
ATOM 975 C C . LEU A 1 124 ? 17.700 42.208 57.884 1.00 16.97 123 LEU A C 1
ATOM 976 O O . LEU A 1 124 ? 17.321 41.302 57.144 1.00 17.75 123 LEU A O 1
ATOM 981 N N . ILE A 1 125 ? 18.570 42.037 58.879 1.00 15.67 124 ILE A N 1
ATOM 982 C CA . ILE A 1 125 ? 19.183 40.745 59.201 1.00 15.37 124 ILE A CA 1
ATOM 983 C C . ILE A 1 125 ? 18.719 40.287 60.580 1.00 23.03 124 ILE A C 1
ATOM 984 O O . ILE A 1 125 ? 18.790 41.045 61.561 1.00 16.79 124 ILE A O 1
ATOM 989 N N . GLU A 1 126 ? 18.222 39.056 60.647 1.00 13.47 125 GLU A N 1
ATOM 990 C CA . GLU A 1 126 ? 17.772 38.449 61.892 1.00 13.15 125 GLU A CA 1
ATOM 991 C C . GLU A 1 126 ? 18.691 37.248 62.105 1.00 22.78 125 GLU A C 1
ATOM 992 O O . GLU A 1 126 ? 18.823 36.408 61.214 1.00 20.06 125 GLU A O 1
ATOM 998 N N . VAL A 1 127 ? 19.379 37.202 63.245 1.00 13.05 126 VAL A N 1
ATOM 999 C CA . VAL A 1 127 ? 20.219 36.058 63.584 1.00 14.24 126 VAL A CA 1
ATOM 1000 C C . VAL A 1 127 ? 19.511 35.324 64.705 1.00 14.33 126 VAL A C 1
ATOM 1001 O O . VAL A 1 127 ? 19.068 35.955 65.669 1.00 16.55 126 VAL A O 1
ATOM 1005 N N . SER A 1 128 ? 19.396 34.001 64.581 1.00 10.60 127 SER A N 1
ATOM 1006 C CA . SER A 1 128 ? 18.471 33.246 65.401 1.00 13.21 127 SER A CA 1
ATOM 1007 C C . SER A 1 128 ? 18.996 31.881 65.783 1.00 16.06 127 SER A C 1
ATOM 1008 O O . SER A 1 128 ? 19.869 31.325 65.127 1.00 16.73 127 SER A O 1
ATOM 1011 N N . THR A 1 129 ? 18.434 31.338 66.850 1.00 12.29 128 THR A N 1
ATOM 1012 C CA . THR A 1 129 ? 18.720 29.962 67.224 1.00 15.69 128 THR A CA 1
ATOM 1013 C C . THR A 1 129 ? 17.449 29.184 67.567 1.00 14.20 128 THR A C 1
ATOM 1014 O O . THR A 1 129 ? 16.437 29.769 67.978 1.00 15.78 128 THR A O 1
ATOM 1018 N N . TYR A 1 130 ? 17.499 27.864 67.396 1.00 14.97 129 TYR A N 1
ATOM 1019 C CA . TYR A 1 130 ? 16.402 27.009 67.840 1.00 15.46 129 TYR A CA 1
ATOM 1020 C C . TYR A 1 130 ? 16.663 26.523 69.261 1.00 16.38 129 TYR A C 1
ATOM 1021 O O . TYR A 1 130 ? 15.770 25.977 69.909 1.00 21.16 129 TYR A O 1
ATOM 1030 N N . SER A 1 131 ? 17.886 26.735 69.740 1.00 19.02 130 SER A N 1
ATOM 1031 C CA . SER A 1 131 ? 18.246 26.367 71.113 1.00 20.75 130 SER A CA 1
ATOM 1032 C C . SER A 1 131 ? 17.443 27.145 72.161 1.00 24.26 130 SER A C 1
ATOM 1033 O O . SER A 1 131 ? 17.153 28.326 71.978 1.00 27.01 130 SER A O 1
ATOM 1036 N N . ASN A 1 132 ? 17.091 26.479 73.259 1.00 33.71 131 ASN A N 1
ATOM 1037 C CA . ASN A 1 132 ? 16.408 27.146 74.370 1.00 40.51 131 ASN A CA 1
ATOM 1038 C C . ASN A 1 132 ? 17.241 28.281 74.955 1.00 43.46 131 ASN A C 1
ATOM 1039 O O . ASN A 1 132 ? 18.461 28.162 75.072 1.00 35.78 131 ASN A O 1
ATOM 1044 N N . PHE B 1 4 ? 36.183 33.929 70.289 1.00 36.60 3 PHE B N 1
ATOM 1045 C CA . PHE B 1 4 ? 34.900 33.513 69.721 1.00 37.60 3 PHE B CA 1
ATOM 1046 C C . PHE B 1 4 ? 34.945 33.511 68.197 1.00 26.94 3 PHE B C 1
ATOM 1047 O O . PHE B 1 4 ? 35.455 34.447 67.585 1.00 28.67 3 PHE B O 1
ATOM 1055 N N . LEU B 1 5 ? 34.403 32.455 67.593 1.00 37.22 4 LEU B N 1
ATOM 1056 C CA . LEU B 1 5 ? 34.358 32.326 66.139 1.00 22.94 4 LEU B CA 1
ATOM 1057 C C . LEU B 1 5 ? 32.915 32.385 65.629 1.00 24.86 4 LEU B C 1
ATOM 1058 O O . LEU B 1 5 ? 32.169 31.412 65.749 1.00 24.88 4 LEU B O 1
ATOM 1071 N N . LYS B 1 7 ? 29.760 32.291 63.225 1.00 18.18 6 LYS B N 1
ATOM 1072 C CA . LYS B 1 7 ? 29.460 31.360 62.143 1.00 18.19 6 LYS B CA 1
ATOM 1073 C C . LYS B 1 7 ? 27.950 31.215 61.954 1.00 21.14 6 LYS B C 1
ATOM 1074 O O . LYS B 1 7 ? 27.201 31.183 62.925 1.00 28.73 6 LYS B O 1
ATOM 1080 N N . ILE B 1 8 ? 27.517 31.132 60.697 1.00 17.15 7 ILE B N 1
ATOM 1081 C CA . ILE B 1 8 ? 26.109 30.924 60.363 1.00 11.82 7 ILE B CA 1
ATOM 1082 C C . ILE B 1 8 ? 25.923 29.521 59.782 1.00 18.24 7 ILE B C 1
ATOM 1083 O O . ILE B 1 8 ? 26.755 29.054 58.993 1.00 17.16 7 ILE B O 1
ATOM 1088 N N . SER B 1 9 ? 24.844 28.852 60.183 1.00 11.36 8 SER B N 1
ATOM 1089 C CA . SER B 1 9 ? 24.547 27.509 59.689 1.00 12.31 8 SER B CA 1
ATOM 1090 C C . SER B 1 9 ? 23.830 27.547 58.348 1.00 11.45 8 SER B C 1
ATOM 1091 O O . SER B 1 9 ? 24.243 26.902 57.390 1.00 11.59 8 SER B O 1
ATOM 1094 N N . HIS B 1 10 ? 22.734 28.299 58.293 1.00 12.45 9 HIS B N 1
ATOM 1095 C CA . HIS B 1 10 ? 21.888 28.311 57.110 1.00 11.43 9 HIS B CA 1
ATOM 1096 C C . HIS B 1 10 ? 20.866 29.434 57.169 1.00 12.77 9 HIS B C 1
ATOM 1097 O O . HIS B 1 10 ? 20.770 30.138 58.182 1.00 13.76 9 HIS B O 1
ATOM 1104 N N A LEU B 1 11 ? 20.102 29.579 56.088 0.63 12.25 10 LEU B N 1
ATOM 1105 N N B LEU B 1 11 ? 20.114 29.610 56.085 0.37 12.32 10 LEU B N 1
ATOM 1106 C CA A LEU B 1 11 ? 19.022 30.560 56.025 0.63 12.41 10 LEU B CA 1
ATOM 1107 C CA B LEU B 1 11 ? 19.038 30.601 56.043 0.37 12.41 10 LEU B CA 1
ATOM 1108 C C A LEU B 1 11 ? 17.721 29.904 56.459 0.63 9.96 10 LEU B C 1
ATOM 1109 C C B LEU B 1 11 ? 17.728 29.933 56.446 0.37 10.01 10 LEU B C 1
ATOM 1110 O O A LEU B 1 11 ? 17.322 28.865 55.927 0.63 12.34 10 LEU B O 1
ATOM 1111 O O B LEU B 1 11 ? 17.338 28.911 55.879 0.37 12.55 10 LEU B O 1
ATOM 1120 N N . ASP B 1 12 ? 17.047 30.504 57.436 1.00 9.66 11 ASP B N 1
ATOM 1121 C CA . ASP B 1 12 ? 15.814 29.930 57.920 1.00 9.87 11 ASP B CA 1
ATOM 1122 C C . ASP B 1 12 ? 14.647 30.373 57.049 1.00 11.13 11 ASP B C 1
ATOM 1123 O O . ASP B 1 12 ? 13.804 29.576 56.653 1.00 12.10 11 ASP B O 1
ATOM 1128 N N . HIS B 1 13 ? 14.590 31.679 56.802 1.00 12.07 12 HIS B N 1
ATOM 1129 C CA . HIS B 1 13 ? 13.515 32.256 56.015 1.00 11.26 12 HIS B CA 1
ATOM 1130 C C . HIS B 1 13 ? 13.902 33.621 55.501 1.00 9.58 12 HIS B C 1
ATOM 1131 O O . HIS B 1 13 ? 14.908 34.177 55.915 1.00 12.38 12 HIS B O 1
ATOM 1138 N N . LEU B 1 14 ? 13.131 34.114 54.536 1.00 10.24 13 LEU B N 1
ATOM 1139 C CA . LEU B 1 14 ? 13.252 35.491 54.075 1.00 12.95 13 LEU B CA 1
ATOM 1140 C C . LEU B 1 14 ? 11.851 36.047 53.859 1.00 12.06 13 LEU B C 1
ATOM 1141 O O . LEU B 1 14 ? 10.874 35.290 53.779 1.00 14.75 13 LEU B O 1
ATOM 1146 N N . VAL B 1 15 ? 11.747 37.373 53.828 1.00 13.40 14 VAL B N 1
ATOM 1147 C CA . VAL B 1 15 ? 10.475 38.016 53.594 1.00 15.20 14 VAL B CA 1
ATOM 1148 C C . VAL B 1 15 ? 10.432 38.556 52.176 1.00 13.37 14 VAL B C 1
ATOM 1149 O O . VAL B 1 15 ? 11.344 39.263 51.736 1.00 19.49 14 VAL B O 1
ATOM 1153 N N A LEU B 1 16 ? 9.395 38.168 51.434 0.55 11.49 15 LEU B N 1
ATOM 1154 N N B LEU B 1 16 ? 9.345 38.247 51.484 0.45 11.64 15 LEU B N 1
ATOM 1155 C CA A LEU B 1 16 ? 9.121 38.742 50.119 0.55 16.34 15 LEU B CA 1
ATOM 1156 C CA B LEU B 1 16 ? 9.118 38.713 50.130 0.45 16.39 15 LEU B CA 1
ATOM 1157 C C A LEU B 1 16 ? 8.003 39.758 50.248 0.55 9.74 15 LEU B C 1
ATOM 1158 C C B LEU B 1 16 ? 7.962 39.710 50.140 0.45 10.63 15 LEU B C 1
ATOM 1159 O O A LEU B 1 16 ? 6.970 39.482 50.856 0.55 19.40 15 LEU B O 1
ATOM 1160 O O B LEU B 1 16 ? 6.863 39.378 50.586 0.45 13.51 15 LEU B O 1
ATOM 1169 N N . THR B 1 17 ? 8.211 40.927 49.654 1.00 12.13 16 THR B N 1
ATOM 1170 C CA . THR B 1 17 ? 7.176 41.946 49.600 1.00 14.87 16 THR B CA 1
ATOM 1171 C C . THR B 1 17 ? 6.505 41.848 48.223 1.00 16.62 16 THR B C 1
ATOM 1172 O O . THR B 1 17 ? 7.183 41.918 47.196 1.00 18.37 16 THR B O 1
ATOM 1176 N N . VAL B 1 18 ? 5.189 41.635 48.224 1.00 14.23 17 VAL B N 1
ATOM 1177 C CA . VAL B 1 18 ? 4.441 41.335 46.997 1.00 13.86 17 VAL B CA 1
ATOM 1178 C C . VAL B 1 18 ? 3.245 42.265 46.784 1.00 18.14 17 VAL B C 1
ATOM 1179 O O . VAL B 1 18 ? 2.717 42.854 47.726 1.00 16.94 17 VAL B O 1
ATOM 1183 N N . ALA B 1 19 ? 2.810 42.388 45.532 1.00 18.87 18 ALA B N 1
ATOM 1184 C CA . ALA B 1 19 ? 1.684 43.249 45.226 1.00 18.47 18 ALA B CA 1
ATOM 1185 C C . ALA B 1 19 ? 0.395 42.696 45.791 1.00 20.22 18 ALA B C 1
ATOM 1186 O O . ALA B 1 19 ? -0.447 43.445 46.283 1.00 19.11 18 ALA B O 1
ATOM 1188 N N . ASP B 1 20 ? 0.247 41.376 45.737 1.00 16.38 19 ASP B N 1
ATOM 1189 C CA . ASP B 1 20 ? -1.000 40.732 46.115 1.00 17.46 19 ASP B CA 1
ATOM 1190 C C . ASP B 1 20 ? -0.745 39.339 46.676 1.00 14.43 19 ASP B C 1
ATOM 1191 O O . ASP B 1 20 ? -0.393 38.412 45.937 1.00 18.61 19 ASP B O 1
ATOM 1196 N N . ILE B 1 21 ? -0.943 39.185 47.980 1.00 16.75 20 ILE B N 1
ATOM 1197 C CA . ILE B 1 21 ? -0.693 37.896 48.609 1.00 15.18 20 ILE B CA 1
ATOM 1198 C C . ILE B 1 21 ? -1.458 36.721 47.971 1.00 22.67 20 ILE B C 1
ATOM 1199 O O . ILE B 1 21 ? -0.854 35.696 47.659 1.00 19.49 20 ILE B O 1
ATOM 1204 N N . PRO B 1 22 ? -2.776 36.864 47.743 1.00 21.80 21 PRO B N 1
ATOM 1205 C CA . PRO B 1 22 ? -3.498 35.731 47.150 1.00 16.40 21 PRO B CA 1
ATOM 1206 C C . PRO B 1 22 ? -2.945 35.299 45.789 1.00 13.89 21 PRO B C 1
ATOM 1207 O O . PRO B 1 22 ? -2.816 34.097 45.559 1.00 19.58 21 PRO B O 1
ATOM 1211 N N . THR B 1 23 ? -2.607 36.251 44.918 1.00 16.73 22 THR B N 1
ATOM 1212 C CA . THR B 1 23 ? -2.025 35.918 43.615 1.00 15.87 22 THR B CA 1
ATOM 1213 C C . THR B 1 23 ? -0.714 35.162 43.819 1.00 19.58 22 THR B C 1
ATOM 1214 O O . THR B 1 23 ? -0.461 34.123 43.185 1.00 18.77 22 THR B O 1
ATOM 1218 N N . THR B 1 24 ? 0.102 35.678 44.733 1.00 17.15 23 THR B N 1
ATOM 1219 C CA . THR B 1 24 ? 1.397 35.073 45.025 1.00 12.52 23 THR B CA 1
ATOM 1220 C C . THR B 1 24 ? 1.269 33.642 45.590 1.00 14.83 23 THR B C 1
ATOM 1221 O O . THR B 1 24 ? 1.979 32.717 45.171 1.00 12.50 23 THR B O 1
ATOM 1225 N N A THR B 1 25 ? 0.358 33.474 46.541 0.62 17.00 24 THR B N 1
ATOM 1226 N N B THR B 1 25 ? 0.356 33.440 46.533 0.38 17.04 24 THR B N 1
ATOM 1227 C CA A THR B 1 25 ? 0.097 32.170 47.135 0.62 17.70 24 THR B CA 1
ATOM 1228 C CA B THR B 1 25 ? 0.205 32.107 47.115 0.38 16.75 24 THR B CA 1
ATOM 1229 C C A THR B 1 25 ? -0.278 31.129 46.084 0.62 16.78 24 THR B C 1
ATOM 1230 C C B THR B 1 25 ? -0.314 31.074 46.108 0.38 16.93 24 THR B C 1
ATOM 1231 O O A THR B 1 25 ? 0.301 30.044 46.028 0.62 17.25 24 THR B O 1
ATOM 1232 O O B THR B 1 25 ? 0.144 29.931 46.101 0.38 16.67 24 THR B O 1
ATOM 1239 N N . ASN B 1 26 ? -1.262 31.466 45.259 1.00 15.13 25 ASN B N 1
ATOM 1240 C CA . ASN B 1 26 ? -1.725 30.567 44.216 1.00 18.78 25 ASN B CA 1
ATOM 1241 C C . ASN B 1 26 ? -0.550 30.174 43.329 1.00 18.88 25 ASN B C 1
ATOM 1242 O O . ASN B 1 26 ? -0.389 29.010 42.977 1.00 17.72 25 ASN B O 1
ATOM 1247 N N . PHE B 1 27 ? 0.281 31.150 42.968 1.00 16.55 26 PHE B N 1
ATOM 1248 C CA . PHE B 1 27 ? 1.437 30.852 42.116 1.00 13.87 26 PHE B CA 1
ATOM 1249 C C . PHE B 1 27 ? 2.406 29.860 42.786 1.00 11.97 26 PHE B C 1
ATOM 1250 O O . PHE B 1 27 ? 2.724 28.829 42.221 1.00 15.29 26 PHE B O 1
ATOM 1258 N N . TYR B 1 28 ? 2.875 30.163 43.991 1.00 13.07 27 TYR B N 1
ATOM 1259 C CA . TYR B 1 28 ? 3.911 29.311 44.575 1.00 14.15 27 TYR B CA 1
ATOM 1260 C C . TYR B 1 28 ? 3.396 27.928 44.962 1.00 12.76 27 TYR B C 1
ATOM 1261 O O . TYR B 1 28 ? 4.143 26.950 44.922 1.00 14.95 27 TYR B O 1
ATOM 1270 N N . GLU B 1 29 ? 2.127 27.847 45.359 1.00 13.73 28 GLU B N 1
ATOM 1271 C CA . GLU B 1 29 ? 1.496 26.548 45.600 1.00 13.28 28 GLU B CA 1
ATOM 1272 C C . GLU B 1 29 ? 1.417 25.694 44.334 1.00 12.51 28 GLU B C 1
ATOM 1273 O O . GLU B 1 29 ? 1.860 24.551 44.322 1.00 17.29 28 GLU B O 1
ATOM 1279 N N . LYS B 1 30 ? 0.879 26.259 43.255 1.00 13.22 29 LYS B N 1
ATOM 1280 C CA . LYS B 1 30 ? 0.689 25.495 42.029 1.00 16.33 29 LYS B CA 1
ATOM 1281 C C . LYS B 1 30 ? 1.982 25.276 41.239 1.00 18.40 29 LYS B C 1
ATOM 1282 O O . LYS B 1 30 ? 2.259 24.176 40.768 1.00 17.97 29 LYS B O 1
ATOM 1288 N N . VAL B 1 31 ? 2.776 26.329 41.102 1.00 15.02 30 VAL B N 1
ATOM 1289 C CA . VAL B 1 31 ? 3.957 26.263 40.243 1.00 11.90 30 VAL B CA 1
ATOM 1290 C C . VAL B 1 31 ? 5.157 25.595 40.928 1.00 14.46 30 VAL B C 1
ATOM 1291 O O . VAL B 1 31 ? 5.865 24.822 40.301 1.00 12.17 30 VAL B O 1
ATOM 1295 N N A LEU B 1 32 ? 5.369 25.895 42.209 0.61 14.42 31 LEU B N 1
ATOM 1296 N N B LEU B 1 32 ? 5.381 25.885 42.206 0.39 14.42 31 LEU B N 1
ATOM 1297 C CA A LEU B 1 32 ? 6.519 25.354 42.940 0.61 12.20 31 LEU B CA 1
ATOM 1298 C CA B LEU B 1 32 ? 6.534 25.309 42.903 0.39 11.87 31 LEU B CA 1
ATOM 1299 C C A LEU B 1 32 ? 6.149 24.367 44.040 0.61 7.87 31 LEU B C 1
ATOM 1300 C C B LEU B 1 32 ? 6.171 24.205 43.892 0.39 12.56 31 LEU B C 1
ATOM 1301 O O A LEU B 1 32 ? 7.008 23.967 44.826 0.61 13.45 31 LEU B O 1
ATOM 1302 O O B LEU B 1 32 ? 7.059 23.555 44.447 0.39 8.65 31 LEU B O 1
ATOM 1311 N N . GLY B 1 33 ? 4.876 23.982 44.101 1.00 11.67 32 GLY B N 1
ATOM 1312 C CA . GLY B 1 33 ? 4.427 22.933 45.002 1.00 13.84 32 GLY B CA 1
ATOM 1313 C C . GLY B 1 33 ? 4.576 23.280 46.477 1.00 12.55 32 GLY B C 1
ATOM 1314 O O . GLY B 1 33 ? 4.585 22.404 47.335 1.00 14.60 32 GLY B O 1
ATOM 1323 N N . LYS B 1 35 ? 3.557 24.991 50.245 1.00 14.98 34 LYS B N 1
ATOM 1324 C CA . LYS B 1 35 ? 2.371 24.955 51.095 1.00 19.90 34 LYS B CA 1
ATOM 1325 C C . LYS B 1 35 ? 2.228 26.310 51.770 1.00 20.10 34 LYS B C 1
ATOM 1326 O O . LYS B 1 35 ? 3.144 26.755 52.456 1.00 18.67 34 LYS B O 1
ATOM 1332 N N . ALA B 1 36 ? 1.093 26.975 51.573 1.00 15.66 35 ALA B N 1
ATOM 1333 C CA . ALA B 1 36 ? 0.847 28.241 52.253 1.00 18.74 35 ALA B CA 1
ATOM 1334 C C . ALA B 1 36 ? 0.246 27.972 53.630 1.00 30.04 35 ALA B C 1
ATOM 1335 O O . ALA B 1 36 ? -0.709 27.210 53.760 1.00 32.90 35 ALA B O 1
ATOM 1337 N N . VAL B 1 37 ? 0.825 28.588 54.656 1.00 16.99 36 VAL B N 1
ATOM 1338 C CA . VAL B 1 37 ? 0.385 28.356 56.027 1.00 19.11 36 VAL B CA 1
ATOM 1339 C C . VAL B 1 37 ? 0.177 29.690 56.729 1.00 35.21 36 VAL B C 1
ATOM 1340 O O . VAL B 1 37 ? 0.820 30.681 56.396 1.00 27.12 36 VAL B O 1
ATOM 1344 N N . SER B 1 38 ? -0.735 29.716 57.693 1.00 24.80 37 SER B N 1
ATOM 1345 C CA . SER B 1 38 ? -0.964 30.916 58.480 1.00 29.03 37 SER B CA 1
ATOM 1346 C C . SER B 1 38 ? -0.163 30.777 59.750 1.00 23.17 37 SER B C 1
ATOM 1347 O O . SER B 1 38 ? 0.074 29.668 60.212 1.00 29.77 37 SER B O 1
ATOM 1350 N N . PHE B 1 39 ? 0.260 31.900 60.308 1.00 24.65 38 PHE B N 1
ATOM 1351 C CA . PHE B 1 39 ? 0.971 31.900 61.572 1.00 38.65 38 PHE B CA 1
ATOM 1352 C C . PHE B 1 39 ? 0.864 33.279 62.199 1.00 32.93 38 PHE B C 1
ATOM 1353 O O . PHE B 1 39 ? 0.429 34.232 61.547 1.00 29.66 38 PHE B O 1
ATOM 1361 N N . GLY B 1 40 ? 1.258 33.382 63.463 1.00 39.40 39 GLY B N 1
ATOM 1362 C CA . GLY B 1 40 ? 1.177 34.640 64.182 1.00 46.24 39 GLY B CA 1
ATOM 1363 C C . GLY B 1 40 ? -0.197 35.263 64.042 1.00 33.62 39 GLY B C 1
ATOM 1364 O O . GLY B 1 40 ? -1.202 34.554 64.019 1.00 33.32 39 GLY B O 1
ATOM 1365 N N . ALA B 1 41 ? -0.231 36.590 63.931 1.00 46.90 40 ALA B N 1
ATOM 1366 C CA . ALA B 1 41 ? -1.482 37.335 63.816 1.00 41.33 40 ALA B CA 1
ATOM 1367 C C . ALA B 1 41 ? -1.843 37.644 62.366 1.00 38.36 40 ALA B C 1
ATOM 1368 O O . ALA B 1 41 ? -1.573 38.738 61.868 1.00 41.81 40 ALA B O 1
ATOM 1370 N N . GLY B 1 42 ? -2.453 36.677 61.691 1.00 32.92 41 GLY B N 1
ATOM 1371 C CA . GLY B 1 42 ? -2.862 36.860 60.311 1.00 43.52 41 GLY B CA 1
ATOM 1372 C C . GLY B 1 42 ? -1.713 36.937 59.319 1.00 38.88 41 GLY B C 1
ATOM 1373 O O . GLY B 1 42 ? -1.868 37.480 58.228 1.00 40.66 41 GLY B O 1
ATOM 1374 N N . ARG B 1 43 ? -0.559 36.398 59.695 1.00 27.53 42 ARG B N 1
ATOM 1375 C CA . ARG B 1 43 ? 0.593 36.330 58.792 1.00 20.24 42 ARG B CA 1
ATOM 1376 C C . ARG B 1 43 ? 0.523 35.103 57.888 1.00 21.65 42 ARG B C 1
ATOM 1377 O O . ARG B 1 43 ? -0.057 34.080 58.249 1.00 25.15 42 ARG B O 1
ATOM 1385 N N . ILE B 1 44 ? 1.143 35.195 56.716 1.00 20.53 43 ILE B N 1
ATOM 1386 C CA . ILE B 1 44 ? 1.103 34.086 55.757 1.00 17.02 43 ILE B CA 1
ATOM 1387 C C . ILE B 1 44 ? 2.510 33.703 55.293 1.00 17.80 43 ILE B C 1
ATOM 1388 O O . ILE B 1 44 ? 3.341 34.579 55.059 1.00 16.92 43 ILE B O 1
ATOM 1393 N N . ALA B 1 45 ? 2.777 32.401 55.187 1.00 16.52 44 ALA B N 1
ATOM 1394 C CA . ALA B 1 45 ? 4.097 31.936 54.735 1.00 12.91 44 ALA B CA 1
ATOM 1395 C C . ALA B 1 45 ? 4.025 30.781 53.750 1.00 15.80 44 ALA B C 1
ATOM 1396 O O . ALA B 1 45 ? 3.060 30.021 53.729 1.00 19.19 44 ALA B O 1
ATOM 1398 N N . LEU B 1 46 ? 5.059 30.660 52.931 1.00 12.98 45 LEU B N 1
ATOM 1399 C CA . LEU B 1 46 ? 5.161 29.545 52.017 1.00 11.21 45 LEU B CA 1
ATOM 1400 C C . LEU B 1 46 ? 6.243 28.597 52.522 1.00 15.02 45 LEU B C 1
ATOM 1401 O O . LEU B 1 46 ? 7.398 28.996 52.663 1.00 15.05 45 LEU B O 1
ATOM 1406 N N . GLU B 1 47 ? 5.862 27.346 52.772 1.00 13.88 46 GLU B N 1
ATOM 1407 C CA . GLU B 1 47 ? 6.771 26.349 53.332 1.00 14.54 46 GLU B CA 1
ATOM 1408 C C . GLU B 1 47 ? 7.360 25.415 52.278 1.00 14.33 46 GLU B C 1
ATOM 1409 O O . GLU B 1 47 ? 6.654 24.963 51.367 1.00 16.09 46 GLU B O 1
ATOM 1415 N N . PHE B 1 48 ? 8.653 25.134 52.426 1.00 12.42 47 PHE B N 1
ATOM 1416 C CA . PHE B 1 48 ? 9.339 24.113 51.625 1.00 14.16 47 PHE B CA 1
ATOM 1417 C C . PHE B 1 48 ? 10.535 23.572 52.400 1.00 14.98 47 PHE B C 1
ATOM 1418 O O . PHE B 1 48 ? 11.241 24.324 53.071 1.00 16.09 47 PHE B O 1
ATOM 1426 N N . GLY B 1 49 ? 10.778 22.261 52.310 1.00 15.69 48 GLY B N 1
ATOM 1427 C CA . GLY B 1 49 ? 11.858 21.665 53.073 1.00 13.82 48 GLY B CA 1
ATOM 1428 C C . GLY B 1 49 ? 11.858 22.107 54.528 1.00 19.19 48 GLY B C 1
ATOM 1429 O O . GLY B 1 49 ? 10.840 21.969 55.223 1.00 25.08 48 GLY B O 1
ATOM 1430 N N . HIS B 1 50 ? 12.989 22.633 54.991 1.00 15.80 49 HIS B N 1
ATOM 1431 C CA . HIS B 1 50 ? 13.104 23.168 56.351 1.00 16.63 49 HIS B CA 1
ATOM 1432 C C . HIS B 1 50 ? 13.250 24.684 56.390 1.00 15.37 49 HIS B C 1
ATOM 1433 O O . HIS B 1 50 ? 13.863 25.242 57.311 1.00 14.84 49 HIS B O 1
ATOM 1440 N N . GLN B 1 51 ? 12.676 25.342 55.385 1.00 11.51 50 GLN B N 1
ATOM 1441 C CA . GLN B 1 51 ? 12.744 26.786 55.234 1.00 11.66 50 GLN B CA 1
ATOM 1442 C C . GLN B 1 51 ? 11.347 27.331 54.931 1.00 10.91 50 GLN B C 1
ATOM 1443 O O . GLN B 1 51 ? 10.387 26.566 54.732 1.00 13.76 50 GLN B O 1
ATOM 1449 N N . LYS B 1 52 ? 11.220 28.656 54.906 1.00 11.92 51 LYS B N 1
ATOM 1450 C CA . LYS B 1 52 ? 9.976 29.249 54.437 1.00 12.74 51 LYS B CA 1
ATOM 1451 C C . LYS B 1 52 ? 10.215 30.638 53.896 1.00 10.48 51 LYS B C 1
ATOM 1452 O O . LYS B 1 52 ? 11.260 31.241 54.125 1.00 11.08 51 LYS B O 1
ATOM 1458 N N . ILE B 1 53 ? 9.223 31.125 53.162 1.00 11.47 52 ILE B N 1
ATOM 1459 C CA . ILE B 1 53 ? 9.219 32.497 52.694 1.00 11.72 52 ILE B CA 1
ATOM 1460 C C . ILE B 1 53 ? 8.029 33.205 53.339 1.00 12.24 52 ILE B C 1
ATOM 1461 O O . ILE B 1 53 ? 6.887 32.799 53.138 1.00 15.05 52 ILE B O 1
ATOM 1466 N N . ASN B 1 54 ? 8.299 34.229 54.142 1.00 12.93 53 ASN B N 1
ATOM 1467 C CA . ASN B 1 54 ? 7.217 35.049 54.692 1.00 15.97 53 ASN B CA 1
ATOM 1468 C C . ASN B 1 54 ? 6.742 36.068 53.652 1.00 13.72 53 ASN B C 1
ATOM 1469 O O . ASN B 1 54 ? 7.553 36.664 52.963 1.00 16.04 53 ASN B O 1
ATOM 1474 N N . LEU B 1 55 ? 5.433 36.282 53.565 1.00 12.20 54 LEU B N 1
ATOM 1475 C CA . LEU B 1 55 ? 4.908 37.253 52.612 1.00 12.06 54 LEU B CA 1
ATOM 1476 C C . LEU B 1 55 ? 4.409 38.522 53.294 1.00 14.15 54 LEU B C 1
ATOM 1477 O O . LEU B 1 55 ? 3.720 38.461 54.311 1.00 19.98 54 LEU B O 1
ATOM 1482 N N A HIS B 1 56 ? 4.795 39.655 52.731 0.58 14.71 55 HIS B N 1
ATOM 1483 N N B HIS B 1 56 ? 4.762 39.669 52.714 0.42 14.83 55 HIS B N 1
ATOM 1484 C CA A HIS B 1 56 ? 4.227 40.932 53.111 0.58 17.03 55 HIS B CA 1
ATOM 1485 C CA B HIS B 1 56 ? 4.270 40.982 53.148 0.42 17.04 55 HIS B CA 1
ATOM 1486 C C A HIS B 1 56 ? 3.605 41.524 51.854 0.58 14.90 55 HIS B C 1
ATOM 1487 C C B HIS B 1 56 ? 3.700 41.733 51.943 0.42 21.94 55 HIS B C 1
ATOM 1488 O O A HIS B 1 56 ? 4.184 41.454 50.774 0.58 17.35 55 HIS B O 1
ATOM 1489 O O B HIS B 1 56 ? 4.420 41.985 50.975 0.42 16.29 55 HIS B O 1
ATOM 1502 N N . GLN B 1 57 ? 2.418 42.093 51.997 1.00 17.97 56 GLN B N 1
ATOM 1503 C CA . GLN B 1 57 ? 1.812 42.842 50.888 1.00 18.74 56 GLN B CA 1
ATOM 1504 C C . GLN B 1 57 ? 2.227 44.309 50.959 1.00 26.38 56 GLN B C 1
ATOM 1505 O O . GLN B 1 57 ? 2.109 44.936 52.012 1.00 19.31 56 GLN B O 1
ATOM 1511 N N . LEU B 1 58 ? 2.731 44.842 49.843 1.00 18.31 57 LEU B N 1
ATOM 1512 C CA . LEU B 1 58 ? 3.163 46.238 49.768 1.00 15.90 57 LEU B CA 1
ATOM 1513 C C . LEU B 1 58 ? 2.025 47.116 50.250 1.00 23.05 57 LEU B C 1
ATOM 1514 O O . LEU B 1 58 ? 0.873 46.937 49.833 1.00 18.14 57 LEU B O 1
ATOM 1519 N N . GLY B 1 59 ? 2.336 48.038 51.156 1.00 19.13 58 GLY B N 1
ATOM 1520 C CA . GLY B 1 59 ? 1.325 48.928 51.693 1.00 20.70 58 GLY B CA 1
ATOM 1521 C C . GLY B 1 59 ? 0.841 48.548 53.071 1.00 24.46 58 GLY B C 1
ATOM 1522 O O . GLY B 1 59 ? 0.404 49.409 53.832 1.00 23.76 58 GLY B O 1
ATOM 1523 N N . ASN B 1 60 ? 0.904 47.262 53.408 1.00 21.02 59 ASN B N 1
ATOM 1524 C CA . ASN B 1 60 ? 0.534 46.856 54.750 1.00 19.38 59 ASN B CA 1
ATOM 1525 C C . ASN B 1 60 ? 1.570 47.285 55.785 1.00 45.28 59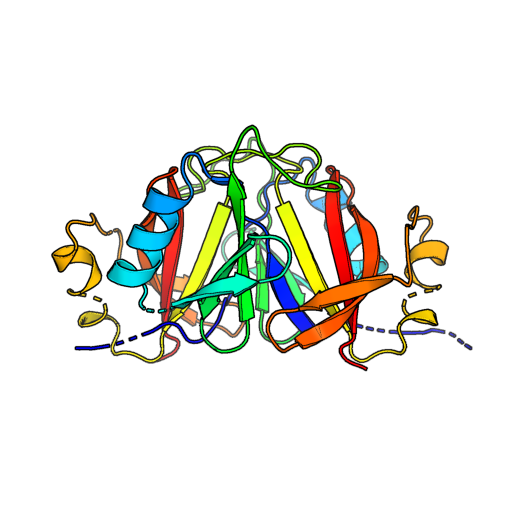 ASN B C 1
ATOM 1526 O O . ASN B 1 60 ? 2.773 47.276 55.520 1.00 48.64 59 ASN B O 1
ATOM 1531 N N . GLU B 1 61 ? 1.097 47.678 56.962 1.00 42.61 60 GLU B N 1
ATOM 1532 C CA . GLU B 1 61 ? 1.996 48.141 58.008 1.00 27.42 60 GLU B CA 1
ATOM 1533 C C . GLU B 1 61 ? 2.695 46.967 58.681 1.00 27.31 60 GLU B C 1
ATOM 1534 O O . GLU B 1 61 ? 2.042 46.062 59.208 1.00 55.70 60 GLU B O 1
ATOM 1540 N N . PHE B 1 62 ? 4.024 46.978 58.649 1.00 53.76 61 PHE B N 1
ATOM 1541 C CA . PHE B 1 62 ? 4.809 46.020 59.421 1.00 50.17 61 PHE B CA 1
ATOM 1542 C C . PHE B 1 62 ? 6.146 46.604 59.867 1.00 57.48 61 PHE B C 1
ATOM 1543 O O . PHE B 1 62 ? 6.737 47.433 59.175 1.00 50.62 61 PHE B O 1
ATOM 1551 N N . GLU B 1 63 ? 6.621 46.163 61.027 1.00 27.79 62 GLU B N 1
ATOM 1552 C CA . GLU B 1 63 ? 7.889 46.638 61.564 1.00 43.04 62 GLU B CA 1
ATOM 1553 C C . GLU B 1 63 ? 8.523 45.569 62.444 1.00 24.92 62 GLU B C 1
ATOM 1554 O O . GLU B 1 63 ? 7.830 44.930 63.233 1.00 29.35 62 GLU B O 1
ATOM 1560 N N . PRO B 1 64 ? 9.843 45.375 62.310 1.00 29.69 63 PRO B N 1
ATOM 1561 C CA . PRO B 1 64 ? 10.690 46.077 61.351 1.00 20.23 63 PRO B CA 1
ATOM 1562 C C . PRO B 1 64 ? 10.734 45.305 60.036 1.00 25.42 63 PRO B C 1
ATOM 1563 O O . PRO B 1 64 ? 10.338 44.135 60.006 1.00 23.41 63 PRO B O 1
ATOM 1567 N N . LYS B 1 65 ? 11.224 45.948 58.980 1.00 22.89 64 LYS B N 1
ATOM 1568 C CA . LYS B 1 65 ? 11.302 45.309 57.663 1.00 15.81 64 LYS B CA 1
ATOM 1569 C C . LYS B 1 65 ? 12.493 45.846 56.873 1.00 18.36 64 LYS B C 1
ATOM 1570 O O . LYS B 1 65 ? 13.257 46.668 57.382 1.00 17.98 64 LYS B O 1
ATOM 1576 N N . ALA B 1 66 ? 12.680 45.368 55.644 1.00 14.84 65 ALA B N 1
ATOM 1577 C CA . ALA B 1 66 ? 13.740 45.905 54.801 1.00 13.28 65 ALA B CA 1
ATOM 1578 C C . ALA B 1 66 ? 13.639 47.432 54.707 1.00 24.71 65 ALA B C 1
ATOM 1579 O O . ALA B 1 66 ? 12.541 47.994 54.703 1.00 19.01 65 ALA B O 1
ATOM 1581 N N . GLN B 1 67 ? 14.782 48.103 54.640 1.00 18.01 66 GLN B N 1
ATOM 1582 C CA . GLN B 1 67 ? 14.779 49.564 54.523 1.00 25.57 66 GLN B CA 1
ATOM 1583 C C . GLN B 1 67 ? 14.020 50.035 53.287 1.00 22.19 66 GLN B C 1
ATOM 1584 O O . GLN B 1 67 ? 13.257 51.000 53.347 1.00 16.84 66 GLN B O 1
ATOM 1590 N N . ASN B 1 68 ? 14.230 49.347 52.166 1.00 15.66 67 ASN B N 1
ATOM 1591 C CA . ASN B 1 68 ? 13.552 49.685 50.926 1.00 14.70 67 ASN B CA 1
ATOM 1592 C C . ASN B 1 68 ? 12.798 48.483 50.371 1.00 18.00 67 ASN B C 1
ATOM 1593 O O . ASN B 1 68 ? 13.273 47.818 49.442 1.00 15.18 67 ASN B O 1
ATOM 1598 N N . VAL B 1 69 ? 11.646 48.171 50.958 1.00 17.08 68 VAL B N 1
ATOM 1599 C CA . VAL B 1 69 ? 10.883 47.029 50.450 1.00 18.47 68 VAL B CA 1
ATOM 1600 C C . VAL B 1 69 ? 10.516 47.326 48.997 1.00 17.65 68 VAL B C 1
ATOM 1601 O O . VAL B 1 69 ? 10.308 48.481 48.627 1.00 19.88 68 VAL B O 1
ATOM 1605 N N . ARG B 1 70 ? 10.494 46.290 48.166 1.00 17.68 69 ARG B N 1
ATOM 1606 C CA . ARG B 1 70 ? 10.282 46.477 46.736 1.00 16.52 69 ARG B CA 1
ATOM 1607 C C . ARG B 1 70 ? 9.742 45.185 46.147 1.00 16.57 69 ARG B C 1
ATOM 1608 O O . ARG B 1 70 ? 10.359 44.134 46.304 1.00 15.05 69 ARG B O 1
ATOM 1616 N N . VAL B 1 71 ? 8.588 45.259 45.493 1.00 13.65 70 VAL B N 1
ATOM 1617 C CA . VAL B 1 71 ? 8.048 44.098 44.795 1.00 12.78 70 VAL B CA 1
ATOM 1618 C C . VAL B 1 71 ? 8.933 43.754 43.610 1.00 12.23 70 VAL B C 1
ATOM 1619 O O . VAL B 1 71 ? 9.462 44.638 42.946 1.00 15.18 70 VAL B O 1
ATOM 1623 N N . GLY B 1 72 ? 9.129 42.461 43.356 1.00 11.27 71 GLY B N 1
ATOM 1624 C CA . GLY B 1 72 ? 9.905 42.071 42.189 1.00 13.99 71 GLY B CA 1
ATOM 1625 C C . GLY B 1 72 ? 11.413 42.253 42.296 1.00 11.27 71 GLY B C 1
ATOM 1626 O O . GLY B 1 72 ? 12.076 42.245 41.269 1.00 11.68 71 GLY B O 1
ATOM 1627 N N . SER B 1 73 ? 11.947 42.341 43.525 1.00 9.84 72 SER B N 1
ATOM 1628 C CA . SER B 1 73 ? 13.355 42.657 43.777 1.00 13.74 72 SER B CA 1
ATOM 1629 C C . SER B 1 73 ? 14.179 41.426 44.173 1.00 15.21 72 SER B C 1
ATOM 1630 O O . SER B 1 73 ? 15.371 41.553 44.455 1.00 12.52 72 SER B O 1
ATOM 1633 N N . ALA B 1 74 ? 13.549 40.248 44.184 1.00 11.84 73 ALA B N 1
ATOM 1634 C CA . ALA B 1 74 ? 14.223 39.019 44.625 1.00 8.75 73 ALA B CA 1
ATOM 1635 C C . ALA B 1 74 ? 14.680 38.172 43.433 1.00 10.84 73 ALA B C 1
ATOM 1636 O O . ALA B 1 74 ? 14.124 38.258 42.335 1.00 13.02 73 ALA B O 1
ATOM 1638 N N . ASP B 1 75 ? 15.698 37.358 43.680 1.00 9.94 74 ASP B N 1
ATOM 1639 C CA . ASP B 1 75 ? 16.378 36.598 42.626 1.00 9.25 74 ASP B CA 1
ATOM 1640 C C . ASP B 1 75 ? 16.845 35.322 43.336 1.00 12.32 74 ASP B C 1
ATOM 1641 O O . ASP B 1 75 ? 17.837 35.321 44.065 1.00 11.57 74 ASP B O 1
ATOM 1646 N N . LEU B 1 76 ? 16.087 34.247 43.148 1.00 8.69 75 LEU B N 1
ATOM 1647 C CA . LEU B 1 76 ? 16.169 33.076 44.017 1.00 8.39 75 LEU B CA 1
ATOM 1648 C C . LEU B 1 76 ? 16.467 31.825 43.227 1.00 8.07 75 LEU B C 1
ATOM 1649 O O . LEU B 1 76 ? 15.899 31.617 42.156 1.00 11.45 75 LEU B O 1
ATOM 1654 N N . CYS B 1 77 ? 17.326 30.961 43.762 1.00 9.41 76 CYS B N 1
ATOM 1655 C CA . CYS B 1 77 ? 17.580 29.677 43.117 1.00 9.23 76 CYS B CA 1
ATOM 1656 C C . CYS B 1 77 ? 17.205 28.552 44.064 1.00 10.19 76 CYS B C 1
ATOM 1657 O O . CYS B 1 77 ? 17.778 28.438 45.153 1.00 9.07 76 CYS B O 1
ATOM 1660 N N . PHE B 1 78 ? 16.235 27.742 43.639 1.00 8.17 77 PHE B N 1
ATOM 1661 C CA . PHE B 1 78 ? 15.725 26.611 44.414 1.00 6.58 77 PHE B CA 1
ATOM 1662 C C . PHE B 1 78 ? 16.238 25.308 43.823 1.00 9.38 77 PHE B C 1
ATOM 1663 O O . PHE B 1 78 ? 16.253 25.145 42.607 1.00 11.24 77 PHE B O 1
ATOM 1671 N N . ILE B 1 79 ? 16.619 24.370 44.686 1.00 9.01 78 ILE B N 1
ATOM 1672 C CA . ILE B 1 79 ? 17.000 23.036 44.245 1.00 9.53 78 ILE B CA 1
ATOM 1673 C C . ILE B 1 79 ? 15.787 22.107 44.310 1.00 12.47 78 ILE B C 1
ATOM 1674 O O . ILE B 1 79 ? 14.994 22.157 45.275 1.00 11.29 78 ILE B O 1
ATOM 1679 N N . THR B 1 80 ? 15.640 21.274 43.284 1.00 10.72 79 THR B N 1
ATOM 1680 C CA . THR B 1 80 ? 14.636 20.220 43.293 1.00 11.11 79 THR B CA 1
ATO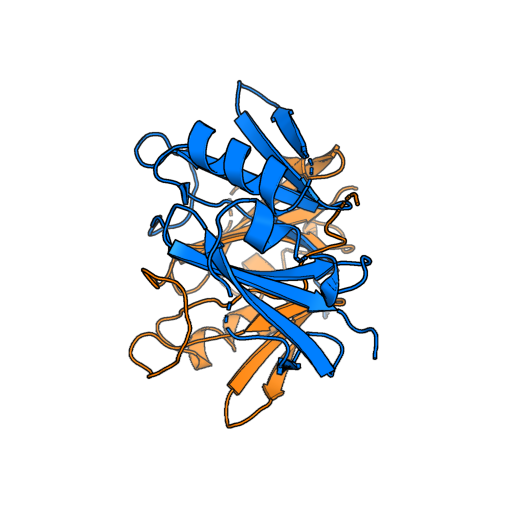M 1681 C C . THR B 1 80 ? 15.324 18.872 43.200 1.00 11.87 79 THR B C 1
ATOM 1682 O O . THR B 1 80 ? 16.396 18.780 42.612 1.00 12.23 79 THR B O 1
ATOM 1686 N N . ASP B 1 81 ? 14.722 17.854 43.820 1.00 13.94 80 ASP B N 1
ATOM 1687 C CA . ASP B 1 81 ? 15.211 16.485 43.705 1.00 15.35 80 ASP B CA 1
ATOM 1688 C C . ASP B 1 81 ? 14.477 15.725 42.598 1.00 18.52 80 ASP B C 1
ATOM 1689 O O . ASP B 1 81 ? 14.793 14.560 42.330 1.00 21.22 80 ASP B O 1
ATOM 1694 N N . THR B 1 82 ? 13.502 16.375 41.965 1.00 13.09 81 THR B N 1
ATOM 1695 C CA . THR B 1 82 ? 12.845 15.790 40.798 1.00 17.67 81 THR B CA 1
ATOM 1696 C C . THR B 1 82 ? 13.752 15.889 39.557 1.00 17.76 81 THR B C 1
ATOM 1697 O O . THR B 1 82 ? 14.719 16.645 39.543 1.00 14.52 81 THR B O 1
ATOM 1701 N N . VAL B 1 83 ? 13.444 15.126 38.514 1.00 12.95 82 VAL B N 1
ATOM 1702 C CA . VAL B 1 83 ? 14.169 15.243 37.262 1.00 15.78 82 VAL B CA 1
ATOM 1703 C C . VAL B 1 83 ? 13.857 16.627 36.685 1.00 15.35 82 VAL B C 1
ATOM 1704 O O . VAL B 1 83 ? 12.699 17.016 36.608 1.00 14.79 82 VAL B O 1
ATOM 1708 N N . LEU B 1 84 ? 14.876 17.380 36.281 1.00 16.01 83 LEU B N 1
ATOM 1709 C CA . LEU B 1 84 ? 14.625 18.764 35.881 1.00 14.33 83 LEU B CA 1
ATOM 1710 C C . LEU B 1 84 ? 13.614 18.893 34.737 1.00 13.81 83 LEU B C 1
ATOM 1711 O O . LEU B 1 84 ? 12.800 19.810 34.743 1.00 12.82 83 LEU B O 1
ATOM 1716 N N . SER B 1 85 ? 13.659 17.975 33.766 1.00 15.23 84 SER B N 1
ATOM 1717 C CA . SER B 1 85 ? 12.744 18.050 32.629 1.00 18.55 84 SER B CA 1
ATOM 1718 C C . SER B 1 85 ? 11.278 17.873 33.043 1.00 13.94 84 SER B C 1
ATOM 1719 O O . SER B 1 85 ? 10.392 18.504 32.463 1.00 14.22 84 SER B O 1
ATOM 1722 N N . ASP B 1 86 ? 11.030 17.037 34.053 1.00 15.95 85 ASP B N 1
ATOM 1723 C CA . ASP B 1 86 ? 9.690 16.937 34.648 1.00 14.26 85 ASP B CA 1
ATOM 1724 C C . ASP B 1 86 ? 9.285 18.246 35.330 1.00 12.23 85 ASP B C 1
ATOM 1725 O O . ASP B 1 86 ? 8.143 18.706 35.219 1.00 12.63 85 ASP B O 1
ATOM 1730 N N . ALA B 1 87 ? 10.221 18.843 36.069 1.00 11.87 86 ALA B N 1
ATOM 1731 C CA . ALA B 1 87 ? 9.910 20.105 36.732 1.00 12.15 86 ALA B CA 1
ATOM 1732 C C . ALA B 1 87 ? 9.631 21.203 35.692 1.00 11.63 86 ALA B C 1
ATOM 1733 O O . ALA B 1 87 ? 8.717 22.007 35.869 1.00 12.33 86 ALA B O 1
ATOM 1751 N N . LYS B 1 89 ? 8.480 20.790 32.610 1.00 15.36 88 LYS B N 1
ATOM 1752 C CA . LYS B 1 89 ? 7.188 20.494 31.996 1.00 17.67 88 LYS B CA 1
ATOM 1753 C C . LYS B 1 89 ? 6.066 20.931 32.924 1.00 16.51 88 LYS B C 1
ATOM 1754 O O . LYS B 1 89 ? 5.065 21.487 32.484 1.00 16.01 88 LYS B O 1
ATOM 1760 N N . HIS B 1 90 ? 6.240 20.674 34.217 1.00 13.08 89 HIS B N 1
ATOM 1761 C CA . HIS B 1 90 ? 5.231 21.076 35.177 1.00 15.54 89 HIS B CA 1
ATOM 1762 C C . HIS B 1 90 ? 4.986 22.590 35.130 1.00 13.20 89 HIS B C 1
ATOM 1763 O O . HIS B 1 90 ? 3.841 23.051 35.083 1.00 14.20 89 HIS B O 1
ATOM 1770 N N . VAL B 1 91 ? 6.076 23.360 35.165 1.00 14.39 90 VAL B N 1
ATOM 1771 C CA . VAL B 1 91 ? 5.999 24.817 35.226 1.00 14.65 90 VAL B CA 1
ATOM 1772 C C . VAL B 1 91 ? 5.347 25.360 33.955 1.00 12.54 90 VAL B C 1
ATOM 1773 O O . VAL B 1 91 ? 4.425 26.173 33.997 1.00 16.24 90 VAL B O 1
ATOM 1777 N N . GLU B 1 92 ? 5.825 24.859 32.831 1.00 14.34 91 GLU B N 1
ATOM 1778 C CA . GLU B 1 92 ? 5.282 25.226 31.537 1.00 22.77 91 GLU B CA 1
ATOM 1779 C C . GLU B 1 92 ? 3.784 24.905 31.472 1.00 20.88 91 GLU B C 1
ATOM 1780 O O . GLU B 1 92 ? 2.989 25.685 30.945 1.00 20.46 91 GLU B O 1
ATOM 1786 N N . ASP B 1 93 ? 3.396 23.766 32.033 1.00 20.63 92 ASP B N 1
ATOM 1787 C CA . ASP B 1 93 ? 1.988 23.375 32.026 1.00 23.47 92 ASP B CA 1
ATOM 1788 C C . ASP B 1 93 ? 1.093 24.212 32.944 1.00 22.93 92 ASP B C 1
ATOM 1789 O O . ASP B 1 93 ? -0.132 24.172 32.825 1.00 24.58 92 ASP B O 1
ATOM 1794 N N . GLN B 1 94 ? 1.690 24.984 33.849 1.00 18.80 93 GLN B N 1
ATOM 1795 C CA . GLN B 1 94 ? 0.908 25.898 34.668 1.00 17.63 93 GLN B CA 1
ATOM 1796 C C . GLN B 1 94 ? 0.733 27.239 33.962 1.00 22.12 93 GLN B C 1
ATOM 1797 O O . GLN B 1 94 ? 0.196 28.179 34.539 1.00 23.39 93 GLN B O 1
ATOM 1803 N N . GLY B 1 95 ? 1.185 27.327 32.713 1.00 19.73 94 GLY B N 1
ATOM 1804 C CA . GLY B 1 95 ? 1.063 28.560 31.944 1.00 18.92 94 GLY B CA 1
ATOM 1805 C C . GLY B 1 95 ? 2.140 29.602 32.216 1.00 16.35 94 GLY B C 1
ATOM 1806 O O . GLY B 1 95 ? 1.985 30.785 31.899 1.00 21.50 94 GLY B O 1
ATOM 1807 N N . VAL B 1 96 ? 3.248 29.151 32.792 1.00 16.10 95 VAL B N 1
ATOM 1808 C CA . VAL B 1 96 ? 4.349 30.033 33.171 1.00 16.45 95 VAL B CA 1
ATOM 1809 C C . VAL B 1 96 ? 5.398 30.011 32.058 1.00 11.23 95 VAL B C 1
ATOM 1810 O O . VAL B 1 96 ? 5.838 28.946 31.620 1.00 15.06 95 VAL B O 1
ATOM 1814 N N . THR B 1 97 ? 5.786 31.194 31.585 1.00 13.08 96 THR B N 1
ATOM 1815 C CA . THR B 1 97 ? 6.745 31.280 30.493 1.00 14.63 96 THR B CA 1
ATOM 1816 C C . THR B 1 97 ? 8.143 30.893 30.962 1.00 18.01 96 THR B C 1
ATOM 1817 O O . THR B 1 97 ? 8.677 31.481 31.908 1.00 16.31 96 THR B O 1
ATOM 1821 N N . ILE B 1 98 ? 8.736 29.910 30.304 1.00 15.48 97 ILE B N 1
ATOM 1822 C CA . ILE B 1 98 ? 10.121 29.549 30.588 1.00 13.92 97 ILE B CA 1
ATOM 1823 C C . ILE B 1 98 ? 11.046 30.472 29.798 1.00 18.45 97 ILE B C 1
ATOM 1824 O O . ILE B 1 98 ? 10.938 30.569 28.580 1.00 18.22 97 ILE B O 1
ATOM 1837 N N . GLU B 1 100 ? 14.571 30.496 29.806 1.00 20.53 99 GLU B N 1
ATOM 1838 C CA . GLU B 1 100 ? 15.597 29.657 29.204 1.00 16.67 99 GLU B CA 1
ATOM 1839 C C . GLU B 1 100 ? 15.832 28.450 30.092 1.00 16.17 99 GLU B C 1
ATOM 1840 O O . GLU B 1 100 ? 15.493 28.465 31.271 1.00 15.71 99 GLU B O 1
ATOM 1846 N N . GLY B 1 101 ? 16.395 27.401 29.511 1.00 17.23 100 GLY B N 1
ATOM 1847 C CA . GLY B 1 101 ? 16.661 26.172 30.236 1.00 16.90 100 GLY B CA 1
ATOM 1848 C C . GLY B 1 101 ? 16.373 24.976 29.345 1.00 10.56 100 GLY B C 1
ATOM 1849 O O . GLY B 1 101 ? 15.567 25.091 28.407 1.00 19.44 100 GLY B O 1
ATOM 1850 N N . PRO B 1 102 ? 17.024 23.841 29.620 1.00 13.53 101 PRO B N 1
ATOM 1851 C CA . PRO B 1 102 ? 18.012 23.673 30.699 1.00 12.92 101 PRO B CA 1
ATOM 1852 C C . PRO B 1 102 ? 19.354 24.274 30.318 1.00 18.44 101 PRO B C 1
ATOM 1853 O O . PRO B 1 102 ? 19.794 24.106 29.170 1.00 20.41 101 PRO B O 1
ATOM 1857 N N . VAL B 1 103 ? 19.984 24.977 31.256 1.00 14.70 102 VAL B N 1
ATOM 1858 C CA . VAL B 1 103 ? 21.304 25.558 31.019 1.00 14.42 102 VAL B CA 1
ATOM 1859 C C . VAL B 1 103 ? 22.239 25.279 32.196 1.00 14.53 102 VAL B C 1
ATOM 1860 O O . VAL B 1 103 ? 21.794 25.154 33.341 1.00 18.16 102 VAL B O 1
ATOM 1864 N N . LYS B 1 104 ? 23.532 25.177 31.912 1.00 18.53 103 LYS B N 1
ATOM 1865 C CA . LYS B 1 104 ? 24.521 24.937 32.957 1.00 18.83 103 LYS B CA 1
ATOM 1866 C C . LYS B 1 104 ? 24.853 26.222 33.726 1.00 19.96 103 LYS B C 1
ATOM 1867 O O . LYS B 1 104 ? 25.191 27.246 33.128 1.00 16.72 103 LYS B O 1
ATOM 1873 N N . ARG B 1 105 ? 24.735 26.157 35.051 1.00 13.36 104 ARG B N 1
ATOM 1874 C CA . ARG B 1 105 ? 24.996 27.300 35.926 1.00 13.03 104 ARG B CA 1
ATOM 1875 C C . ARG B 1 105 ? 25.811 26.868 37.150 1.00 11.56 104 ARG B C 1
ATOM 1876 O O . ARG B 1 105 ? 26.223 25.716 37.264 1.00 15.36 104 ARG B O 1
ATOM 1884 N N . THR B 1 106 ? 26.039 27.802 38.071 1.00 14.79 105 THR B N 1
ATOM 1885 C CA . THR B 1 106 ? 26.821 27.527 39.271 1.00 12.26 105 THR B CA 1
ATOM 1886 C C . THR B 1 106 ? 25.957 27.608 40.534 1.00 15.46 105 THR B C 1
ATOM 1887 O O . THR B 1 106 ? 25.252 28.597 40.753 1.00 13.39 105 THR B O 1
ATOM 1891 N N . GLY B 1 107 ? 25.996 26.553 41.349 1.00 11.94 106 GLY B N 1
ATOM 1892 C CA . GLY B 1 107 ? 25.314 26.572 42.632 1.00 11.63 106 GLY B CA 1
ATOM 1893 C C . GLY B 1 107 ? 26.309 26.726 43.768 1.00 12.17 106 GLY B C 1
ATOM 1894 O O . GLY B 1 107 ? 27.524 26.758 43.533 1.00 14.10 106 GLY B O 1
ATOM 1895 N N . ALA B 1 108 ? 25.810 26.817 45.004 1.00 8.82 107 ALA B N 1
ATOM 1896 C CA . ALA B 1 108 ? 26.685 26.941 46.171 1.00 8.93 107 ALA B CA 1
ATOM 1897 C C . ALA B 1 108 ? 27.698 25.802 46.321 1.00 11.48 107 ALA B C 1
ATOM 1898 O O . ALA B 1 108 ? 28.782 25.998 46.868 1.00 13.48 107 ALA B O 1
ATOM 1900 N N . GLN B 1 109 ? 27.326 24.604 45.870 1.00 9.19 108 GLN B N 1
ATOM 1901 C CA . GLN B 1 109 ? 28.137 23.417 46.145 1.00 13.34 108 GLN B CA 1
ATOM 1902 C C . GLN B 1 109 ? 28.698 22.803 44.879 1.00 14.32 108 GLN B C 1
ATOM 1903 O O . GLN B 1 109 ? 29.204 21.683 44.906 1.00 19.49 108 GLN B O 1
ATOM 1909 N N . GLY B 1 110 ? 28.617 23.540 43.782 1.00 14.23 109 GLY B N 1
ATOM 1910 C CA . GLY B 1 110 ? 29.185 23.078 42.530 1.00 16.54 109 GLY B CA 1
ATOM 1911 C C . GLY B 1 110 ? 28.263 23.335 41.354 1.00 11.71 109 GLY B C 1
ATOM 1912 O O . GLY B 1 110 ? 27.314 24.099 41.455 1.00 14.61 109 GLY B O 1
ATOM 1913 N N . ALA B 1 111 ? 28.546 22.700 40.223 1.00 12.83 110 ALA B N 1
ATOM 1914 C CA . ALA B 1 111 ? 27.762 22.908 39.018 1.00 13.24 110 ALA B CA 1
ATOM 1915 C C . ALA B 1 111 ? 26.316 22.417 39.134 1.00 13.24 110 ALA B C 1
ATOM 1916 O O . ALA B 1 111 ? 26.044 21.339 39.699 1.00 14.56 110 ALA B O 1
ATOM 1918 N N . ILE B 1 112 ? 25.397 23.183 38.556 1.00 13.97 111 ILE B N 1
ATOM 1919 C CA . ILE B 1 112 ? 23.982 22.823 38.544 1.00 14.22 111 ILE B CA 1
ATOM 1920 C C . ILE B 1 112 ? 23.434 22.974 37.128 1.00 14.50 111 ILE B C 1
ATOM 1921 O O . ILE B 1 112 ? 24.069 23.598 36.272 1.00 13.96 111 ILE B O 1
ATOM 1926 N N . THR B 1 113 ? 22.274 22.384 36.872 1.00 10.32 112 THR B N 1
ATOM 1927 C CA . THR B 1 113 ? 21.528 22.631 35.660 1.00 10.09 112 THR B CA 1
ATOM 1928 C C . THR B 1 113 ? 20.230 23.347 36.044 1.00 13.51 112 THR B C 1
ATOM 1929 O O . THR B 1 113 ? 19.571 22.938 36.992 1.00 13.99 112 THR B O 1
ATOM 1933 N N . SER B 1 114 ? 19.864 24.397 35.308 1.00 11.51 113 SER B N 1
ATOM 1934 C CA . SER B 1 114 ? 18.768 25.285 35.706 1.00 9.61 113 SER B CA 1
ATOM 1935 C C . SER B 1 114 ? 17.787 25.601 34.603 1.00 17.51 113 SER B C 1
ATOM 1936 O O . SER B 1 114 ? 18.102 25.498 33.412 1.00 13.66 113 SER B O 1
ATOM 1939 N N . PHE B 1 115 ? 16.598 26.033 35.010 1.00 12.20 114 PHE B N 1
ATOM 1940 C CA . PHE B 1 115 ? 15.759 26.821 34.124 1.00 9.42 114 PHE B CA 1
ATOM 1941 C C . PHE B 1 115 ? 15.226 28.020 34.893 1.00 12.10 114 PHE B C 1
ATOM 1942 O O . PHE B 1 115 ? 15.266 28.022 36.127 1.00 10.90 114 PHE B O 1
ATOM 1950 N N . TYR B 1 116 ? 14.761 29.036 34.167 1.00 11.06 115 TYR B N 1
ATOM 1951 C CA . TYR B 1 116 ? 14.382 30.309 34.760 1.00 8.64 115 TYR B CA 1
ATOM 1952 C C . TYR B 1 116 ? 12.975 30.712 34.358 1.00 13.39 115 TYR B C 1
ATOM 1953 O O . TYR B 1 116 ? 12.523 30.414 33.252 1.00 12.98 115 TYR B O 1
ATOM 1962 N N . PHE B 1 117 ? 12.304 31.429 35.248 1.00 9.65 116 PHE B N 1
ATOM 1963 C CA . PHE B 1 117 ? 11.006 32.035 34.970 1.00 11.06 116 PHE B CA 1
ATOM 1964 C C . PHE B 1 117 ? 10.787 33.142 35.994 1.00 11.90 116 PHE B C 1
ATOM 1965 O O . PHE B 1 117 ? 11.582 33.308 36.921 1.00 13.00 116 PHE B O 1
ATOM 1973 N N . ARG B 1 118 ? 9.731 33.919 35.812 1.00 12.15 117 ARG B N 1
ATOM 1974 C CA . ARG B 1 118 ? 9.405 34.970 36.761 1.00 10.71 117 ARG B CA 1
ATOM 1975 C C . ARG B 1 118 ? 8.131 34.665 37.528 1.00 13.31 117 ARG B C 1
ATOM 1976 O O . ARG B 1 118 ? 7.246 33.951 37.025 1.00 15.67 117 ARG B O 1
ATOM 1984 N N . ASP B 1 119 ? 8.045 35.159 38.758 1.00 13.15 118 ASP B N 1
ATOM 1985 C CA . ASP B 1 119 ? 6.800 35.035 39.508 1.00 10.90 118 ASP B CA 1
ATOM 1986 C C . ASP B 1 119 ? 5.884 36.226 39.170 1.00 10.79 118 ASP B C 1
ATOM 1987 O O . ASP B 1 119 ? 6.261 37.079 38.350 1.00 16.52 118 ASP B O 1
ATOM 1992 N N . PRO B 1 120 ? 4.679 36.267 39.766 1.00 14.21 119 PRO B N 1
ATOM 1993 C CA . PRO B 1 120 ? 3.740 37.329 39.364 1.00 18.30 119 PRO B CA 1
ATOM 1994 C C . PRO B 1 120 ? 4.261 38.747 39.513 1.00 20.93 119 PRO B C 1
ATOM 1995 O O . PRO B 1 120 ? 3.764 39.619 38.808 1.00 17.88 119 PRO B O 1
ATOM 1999 N N . ASP B 1 121 ? 5.211 38.983 40.412 1.00 14.17 120 ASP B N 1
ATOM 2000 C CA . ASP B 1 121 ? 5.721 40.345 40.650 1.00 12.51 120 ASP B CA 1
ATOM 2001 C C . ASP B 1 121 ? 6.990 40.641 39.873 1.00 14.85 120 ASP B C 1
ATOM 2002 O O . ASP B 1 121 ? 7.498 41.755 39.906 1.00 16.55 120 ASP B O 1
ATOM 2007 N N . GLY B 1 122 ? 7.530 39.641 39.192 1.00 12.19 121 GLY B N 1
ATOM 2008 C CA . GLY B 1 122 ? 8.769 39.829 38.476 1.00 10.49 121 GLY B CA 1
ATOM 2009 C C . GLY B 1 122 ? 10.006 39.321 39.177 1.00 12.74 121 GLY B C 1
ATOM 2010 O O . GLY B 1 122 ? 11.106 39.483 38.664 1.00 12.62 121 GLY B O 1
ATOM 2011 N N . ASN B 1 123 ? 9.844 38.704 40.354 1.00 11.93 122 ASN B N 1
ATOM 2012 C CA . ASN B 1 123 ? 11.005 38.101 40.990 1.00 12.18 122 ASN B CA 1
ATOM 2013 C C . ASN B 1 123 ? 11.571 37.049 40.059 1.00 15.26 122 ASN B C 1
ATOM 2014 O O . ASN B 1 123 ? 10.812 36.361 39.386 1.00 11.98 122 ASN B O 1
ATOM 2019 N N . LEU B 1 124 ? 12.888 36.918 40.009 1.00 8.48 123 LEU B N 1
ATOM 2020 C CA . LEU B 1 124 ? 13.483 35.931 39.115 1.00 10.26 123 LEU B CA 1
ATOM 2021 C C . LEU B 1 124 ? 13.633 34.616 39.860 1.00 8.50 123 LEU B C 1
ATOM 2022 O O . LEU B 1 124 ? 14.241 34.584 40.931 1.00 12.14 123 LEU B O 1
ATOM 2027 N N . ILE B 1 125 ? 13.112 33.541 39.274 1.00 7.84 124 ILE B N 1
ATOM 2028 C CA . ILE B 1 125 ? 13.129 32.225 39.905 1.00 8.99 124 ILE B CA 1
ATOM 2029 C C . ILE B 1 125 ? 13.960 31.266 39.055 1.00 10.21 124 ILE B C 1
ATOM 2030 O O . ILE B 1 125 ? 13.738 31.128 37.836 1.00 11.30 124 ILE B O 1
ATOM 2035 N N . GLU B 1 126 ? 14.960 30.653 39.685 1.00 8.08 125 GLU B N 1
ATOM 2036 C CA . GLU B 1 126 ? 15.789 29.653 39.033 1.00 10.46 125 GLU B CA 1
ATOM 2037 C C . GLU B 1 126 ? 15.487 28.348 39.744 1.00 16.92 125 GLU B C 1
ATOM 2038 O O . GLU B 1 126 ? 15.592 28.278 40.973 1.00 12.55 125 GLU B O 1
ATOM 2044 N N . VAL B 1 127 ? 15.118 27.317 38.988 1.00 10.27 126 VAL B N 1
ATOM 2045 C CA . VAL B 1 127 ? 14.891 25.985 39.563 1.00 8.69 126 VAL B CA 1
ATOM 2046 C C . VAL B 1 127 ? 15.967 25.081 38.986 1.00 7.85 126 VAL B C 1
ATOM 2047 O O . VAL B 1 127 ? 16.216 25.088 37.773 1.00 10.57 126 VAL B O 1
ATOM 2051 N N . SER B 1 128 ? 16.624 24.336 39.859 1.00 8.76 127 SER B N 1
ATOM 2052 C CA . SER B 1 128 ? 17.896 23.710 39.516 1.00 8.79 127 SER B CA 1
ATOM 2053 C C . SER B 1 128 ? 18.062 22.337 40.153 1.00 12.20 127 SER B C 1
ATOM 2054 O O . SER B 1 128 ? 17.417 22.004 41.149 1.00 10.18 127 SER B O 1
ATOM 2057 N N . THR B 1 129 ? 18.971 21.561 39.586 1.00 11.67 128 THR B N 1
ATOM 2058 C CA . THR B 1 129 ? 19.373 20.304 40.199 1.00 10.34 128 THR B CA 1
ATOM 2059 C C . THR B 1 129 ? 20.895 20.199 40.171 1.00 12.66 128 THR B C 1
ATOM 2060 O O . THR B 1 129 ? 21.548 20.713 39.256 1.00 13.76 128 THR B O 1
ATOM 2064 N N . TYR B 1 130 ? 21.444 19.510 41.162 1.00 12.79 129 TYR B N 1
ATOM 2065 C CA . TYR B 1 130 ? 22.853 19.145 41.149 1.00 14.25 129 TYR B CA 1
ATOM 2066 C C . TYR B 1 130 ? 23.115 17.878 40.320 1.00 20.29 129 TYR B C 1
ATOM 2067 O O . TYR B 1 130 ? 24.266 17.529 40.053 1.00 27.58 129 TYR B O 1
ATOM 2076 N N . SER B 1 131 ? 22.047 17.207 39.904 1.00 22.98 130 SER B N 1
ATOM 2077 C CA . SER B 1 131 ? 22.180 15.958 39.147 1.00 48.91 130 SER B CA 1
ATOM 2078 C C . SER B 1 131 ? 22.209 16.191 37.639 1.00 43.56 130 SER B C 1
ATOM 2079 O O . SER B 1 131 ? 23.210 16.653 37.090 1.00 54.45 130 SER B O 1
#

CATH classification: 3.10.180.10

InterPro domains:
  IPR004360 Glyoxalase/fosfomycin resistance/dioxygenase domain [PF00903] (10-126)
  IPR029068 Glyoxalase/Bleomycin resistance protein/Dihydroxybiphenyl dioxygenase [G3DSA:3.10.180.10] (11-132)
  IPR029068 Glyoxalase/Bleomycin resistance protein/Dihydroxybiphenyl dioxygenase [SSF54593] (5-129)
  IPR037523 Vicinal oxygen chelate (VOC), core domain [PS51819] (9-129)
  IPR050383 Glyoxalase I/Fosfomycin Resistance Protein Families [PTHR21366] (6-127)